Protein AF-E1QP46-F1 (afdb_monomer_lite)

Radius of gyration: 18.25 Å; chains: 1; bounding box: 38×60×44 Å

Foldseek 3Di:
DAAAEEAEDELPDPDDDLQPLALEHEYEDDDEHDPVSLVVVVVSNGQYEYEYEDADDPPPDDHPCCVSGQAYEYEYAQPDDPVVVVVQVPDPRYEYEYELNNLVVCLVPQPVVDPHDLEYEYDLWHSDPPPPDTDLARDPSSLVSLVSSLVVNHAYEYEADAQHHVDLVSNRSHNYYYYNDSVLSSVLSCCVVVVPPDQFDFLWPQPDVVLPRPGDSSVSSRGNGTDRDGDGRGD

Organism: Vulcanisaeta distributa (strain DSM 14429 / JCM 11212 / NBRC 100878 / IC-017) (NCBI:txid572478)

Structure (mmCIF, N/CA/C/O backbone):
data_AF-E1QP46-F1
#
_entry.id   AF-E1QP46-F1
#
loop_
_atom_site.group_PDB
_atom_site.id
_atom_site.type_symbol
_atom_site.label_atom_id
_atom_site.label_alt_id
_atom_site.label_comp_id
_atom_site.label_asym_id
_atom_site.label_entity_id
_atom_site.label_seq_id
_atom_site.pdbx_PDB_ins_code
_atom_site.Cartn_x
_atom_site.Cartn_y
_atom_site.Cartn_z
_atom_site.occupancy
_atom_site.B_iso_or_equiv
_atom_site.auth_seq_id
_atom_site.auth_comp_id
_atom_site.auth_asym_id
_atom_site.auth_atom_id
_atom_site.pdbx_PDB_model_num
ATOM 1 N N . MET A 1 1 ? -3.300 16.204 -7.679 1.00 68.06 1 MET A N 1
ATOM 2 C CA . MET A 1 1 ? -3.637 16.131 -6.239 1.00 68.06 1 MET A CA 1
ATOM 3 C C . MET A 1 1 ? -2.652 15.157 -5.618 1.00 68.06 1 MET A C 1
ATOM 5 O O . MET A 1 1 ? -2.448 14.117 -6.221 1.00 68.06 1 MET A O 1
ATOM 9 N N . PHE A 1 2 ? -1.986 15.503 -4.516 1.00 82.19 2 PHE A N 1
ATOM 10 C CA . PHE A 1 2 ? -1.058 14.575 -3.856 1.00 82.19 2 PHE A CA 1
ATOM 11 C C . PHE A 1 2 ? -1.832 13.448 -3.144 1.00 82.19 2 PHE A C 1
ATOM 13 O O . PHE A 1 2 ? -2.947 13.711 -2.677 1.00 82.19 2 PHE A O 1
ATOM 20 N N . PRO A 1 3 ? -1.275 12.225 -3.053 1.00 88.25 3 PRO A N 1
ATOM 21 C CA . PRO A 1 3 ? -1.879 11.144 -2.277 1.00 88.25 3 PRO A CA 1
ATOM 22 C C . PRO A 1 3 ? -2.010 11.499 -0.798 1.00 88.25 3 PRO A C 1
ATOM 24 O O . PRO A 1 3 ? -1.327 12.376 -0.280 1.00 88.25 3 PRO A O 1
ATOM 27 N N . GLU A 1 4 ? -2.871 10.773 -0.092 1.00 90.94 4 GLU A N 1
ATOM 28 C CA . GLU A 1 4 ? -2.897 10.763 1.372 1.00 90.94 4 GLU A CA 1
ATOM 29 C C . GLU A 1 4 ? -2.000 9.629 1.893 1.00 90.94 4 GLU A C 1
ATOM 31 O O . GLU A 1 4 ? -2.060 8.506 1.382 1.00 90.94 4 GLU A O 1
ATOM 36 N N . ALA A 1 5 ? -1.194 9.902 2.925 1.00 90.81 5 ALA A N 1
ATOM 37 C CA . ALA A 1 5 ? -0.447 8.853 3.614 1.00 90.81 5 ALA A CA 1
ATOM 38 C C . ALA A 1 5 ? -1.322 8.171 4.677 1.00 90.81 5 ALA A C 1
ATOM 40 O O . ALA A 1 5 ? -1.822 8.827 5.592 1.00 90.81 5 ALA A O 1
ATOM 41 N N . VAL A 1 6 ? -1.491 6.855 4.591 1.00 93.81 6 VAL A N 1
ATOM 42 C CA . VAL A 1 6 ? -2.280 6.050 5.526 1.00 93.81 6 VAL A CA 1
ATOM 43 C C . VAL A 1 6 ? -1.336 5.306 6.475 1.00 93.81 6 VAL A C 1
ATOM 45 O O . VAL A 1 6 ? -0.551 4.466 6.029 1.00 93.81 6 VAL A O 1
ATOM 48 N N . PRO A 1 7 ? -1.384 5.576 7.788 1.00 91.75 7 PRO A N 1
ATOM 49 C CA . PRO A 1 7 ? -0.574 4.838 8.744 1.00 91.75 7 PRO A CA 1
ATOM 50 C C . PRO A 1 7 ? -1.097 3.405 8.904 1.00 91.75 7 PRO A C 1
ATOM 52 O O . PRO A 1 7 ? -2.306 3.186 9.012 1.00 91.75 7 PRO A O 1
ATOM 55 N N . ILE A 1 8 ? -0.176 2.445 8.958 1.00 91.19 8 ILE A N 1
ATOM 56 C CA . ILE A 1 8 ? -0.433 1.059 9.346 1.00 91.19 8 ILE A CA 1
ATOM 57 C C . ILE A 1 8 ? -0.087 0.906 10.825 1.00 91.19 8 ILE A C 1
ATOM 59 O O . ILE A 1 8 ? 1.024 1.229 11.246 1.00 91.19 8 ILE A O 1
ATOM 63 N N . ILE A 1 9 ? -1.030 0.383 11.601 1.00 86.81 9 ILE A N 1
ATOM 64 C CA . ILE A 1 9 ? -0.798 -0.045 12.980 1.00 86.81 9 ILE A CA 1
ATOM 65 C C . ILE A 1 9 ? -0.746 -1.569 13.070 1.00 86.81 9 ILE A C 1
ATOM 67 O O . ILE A 1 9 ? -1.445 -2.278 12.343 1.00 86.81 9 ILE A O 1
ATOM 71 N N . ASP A 1 10 ? 0.073 -2.065 13.992 1.00 79.19 10 ASP A N 1
ATOM 72 C CA . ASP A 1 10 ? 0.037 -3.468 14.391 1.00 79.19 10 ASP A CA 1
ATOM 73 C C . ASP A 1 10 ? -1.232 -3.735 15.226 1.00 79.19 10 ASP A C 1
ATOM 75 O O . ASP A 1 10 ? -1.735 -2.855 15.935 1.00 79.19 10 ASP A O 1
ATOM 79 N N . GLN A 1 11 ? -1.759 -4.952 15.148 1.00 72.62 11 GLN A N 1
ATOM 80 C CA . GLN A 1 11 ? -2.897 -5.392 15.954 1.00 72.62 11 GLN A CA 1
ATOM 81 C C . GLN A 1 11 ? -2.564 -5.386 17.440 1.00 72.62 11 GLN A C 1
ATOM 83 O O . GLN A 1 11 ? -3.423 -5.098 18.270 1.00 72.62 11 GLN A O 1
ATOM 88 N N . GLU A 1 12 ? -1.313 -5.650 17.801 1.00 73.00 12 GLU A N 1
ATOM 89 C CA . GLU A 1 12 ? -0.904 -5.719 19.206 1.00 73.00 12 GLU A CA 1
ATOM 90 C C . GLU A 1 12 ? -0.745 -4.340 19.868 1.00 73.00 12 GLU A C 1
ATOM 92 O O . GLU A 1 12 ? -0.453 -4.233 21.066 1.00 73.00 12 GLU A O 1
ATOM 97 N N . VAL A 1 13 ? -0.971 -3.253 19.121 1.00 70.31 13 VAL A N 1
ATOM 98 C CA . VAL A 1 13 ? -0.850 -1.894 19.644 1.00 70.31 13 VAL A CA 1
ATOM 99 C C . VAL A 1 13 ? -1.880 -1.651 20.753 1.00 70.31 13 VAL A C 1
ATOM 101 O O . VAL A 1 13 ? -3.093 -1.583 20.543 1.00 70.31 13 VAL A O 1
ATOM 104 N N . ARG A 1 14 ? -1.375 -1.448 21.977 1.00 65.25 14 ARG A N 1
ATOM 105 C CA . ARG A 1 14 ? -2.202 -1.210 23.174 1.00 65.25 14 ARG A CA 1
ATOM 106 C C . ARG A 1 14 ? -3.004 0.090 23.104 1.00 65.25 14 ARG A C 1
ATOM 108 O O . ARG A 1 14 ? -4.084 0.157 23.695 1.00 65.25 14 ARG A O 1
ATOM 115 N N . HIS A 1 15 ? -2.489 1.099 22.400 1.00 67.38 15 HIS A N 1
ATOM 116 C CA . HIS A 1 15 ? -3.105 2.414 22.251 1.00 67.38 15 HIS A CA 1
ATOM 117 C C . HIS A 1 15 ? -3.091 2.854 20.786 1.00 67.38 15 HIS A C 1
ATOM 119 O O . HIS A 1 15 ? -2.028 3.141 20.242 1.00 67.38 15 HIS A O 1
ATOM 125 N N . VAL A 1 16 ? -4.269 2.920 20.158 1.00 69.44 16 VAL A N 1
ATOM 126 C CA . VAL A 1 16 ? -4.391 3.493 18.816 1.00 69.44 16 VAL A CA 1
ATOM 127 C C . VAL A 1 16 ? -4.248 5.010 18.950 1.00 69.44 16 VAL A C 1
ATOM 129 O O . VAL A 1 16 ? -5.076 5.616 19.633 1.00 69.44 16 VAL A O 1
ATOM 132 N N . PRO A 1 17 ? -3.216 5.626 18.351 1.00 67.44 17 PRO A N 1
ATOM 133 C CA . PRO A 1 17 ? -3.023 7.066 18.449 1.00 67.44 17 PRO A CA 1
ATOM 134 C C . PRO A 1 17 ? -4.226 7.823 17.875 1.00 67.44 17 PRO A C 1
ATOM 136 O O . PRO A 1 17 ? -4.880 7.370 16.933 1.00 67.44 17 PRO A O 1
ATOM 139 N N . ASN A 1 18 ? -4.514 9.002 18.428 1.00 70.38 18 ASN A N 1
ATOM 140 C CA . ASN A 1 18 ? -5.535 9.885 17.873 1.00 70.38 18 ASN A CA 1
ATOM 141 C C . ASN A 1 18 ? -4.995 10.591 16.617 1.00 70.38 18 ASN A C 1
ATOM 143 O O . ASN A 1 18 ? -4.362 11.641 16.694 1.00 70.38 18 ASN A O 1
ATOM 147 N N . LEU A 1 19 ? -5.215 9.984 15.452 1.00 75.19 19 LEU A N 1
ATOM 148 C CA . LEU A 1 19 ? -4.684 10.455 14.171 1.00 75.19 19 LEU A CA 1
ATOM 149 C C . LEU A 1 19 ? -5.571 11.558 13.578 1.00 75.19 19 LEU A C 1
ATOM 151 O O . LEU A 1 19 ? -6.390 11.294 12.704 1.00 75.19 19 LEU A O 1
ATOM 155 N N . VAL A 1 20 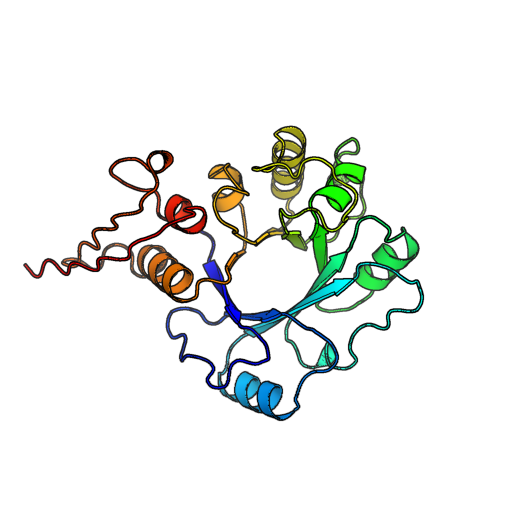? -5.458 12.795 14.053 1.00 78.88 20 VAL A N 1
ATOM 156 C CA . VAL A 1 20 ? -6.304 13.913 13.571 1.00 78.88 20 VAL A CA 1
ATOM 157 C C . VAL A 1 20 ? -6.013 14.330 12.124 1.00 78.88 20 VAL A C 1
ATOM 159 O O . VAL A 1 20 ? -6.860 14.909 11.454 1.00 78.88 20 VAL A O 1
ATOM 162 N N . PHE A 1 21 ? -4.829 13.999 11.615 1.00 76.94 21 PHE A N 1
ATOM 163 C CA . PHE A 1 21 ? -4.361 14.387 10.285 1.00 76.94 21 PHE A CA 1
ATOM 164 C C . PHE A 1 21 ? -4.910 13.513 9.146 1.00 76.94 21 PHE A C 1
ATOM 166 O O . PHE A 1 21 ? -4.727 13.847 7.974 1.00 76.94 21 PHE A O 1
ATOM 173 N N . THR A 1 22 ? -5.565 12.387 9.446 1.00 83.62 22 THR A N 1
ATOM 174 C CA . THR A 1 22 ? -6.146 11.479 8.446 1.00 83.62 22 THR A CA 1
ATOM 175 C C . THR A 1 22 ? -7.429 10.829 8.953 1.00 83.62 22 THR A C 1
ATOM 177 O O . THR A 1 22 ? -7.550 10.465 10.124 1.00 83.62 22 THR A O 1
ATOM 180 N N . ASN A 1 23 ? -8.388 10.638 8.048 1.00 86.88 23 ASN A N 1
ATOM 181 C CA . ASN A 1 23 ? -9.611 9.887 8.334 1.00 86.88 23 ASN A CA 1
ATOM 182 C C . ASN A 1 23 ? -9.478 8.396 7.996 1.00 86.88 23 ASN A C 1
ATOM 184 O O . ASN A 1 23 ? -10.452 7.665 8.156 1.00 86.88 23 ASN A O 1
ATOM 188 N N . LYS A 1 24 ? -8.297 7.946 7.552 1.00 92.19 24 LYS A N 1
ATOM 189 C CA . LYS A 1 24 ? -8.013 6.554 7.198 1.00 92.19 24 LYS A CA 1
ATOM 190 C C . LYS A 1 24 ? -7.005 5.946 8.160 1.00 92.19 24 LYS A C 1
ATOM 192 O O . LYS A 1 24 ? -6.088 6.615 8.631 1.00 92.19 24 LYS A O 1
ATOM 197 N N . LEU A 1 25 ? -7.167 4.664 8.434 1.00 91.81 25 LEU A N 1
ATOM 198 C CA . LEU A 1 25 ? -6.245 3.889 9.250 1.00 91.81 25 LEU A CA 1
ATOM 199 C C . LEU A 1 25 ? -6.153 2.484 8.678 1.00 91.81 25 LEU A C 1
ATOM 201 O O . LEU A 1 25 ? -7.177 1.860 8.411 1.00 91.81 25 LEU A O 1
ATOM 205 N N . ALA A 1 26 ? -4.937 1.981 8.520 1.00 92.38 26 ALA A N 1
ATOM 206 C CA . ALA A 1 26 ? -4.713 0.608 8.117 1.00 92.38 26 ALA A CA 1
ATOM 207 C C . ALA A 1 26 ? -4.289 -0.250 9.309 1.00 92.38 26 ALA A C 1
ATOM 209 O O . ALA A 1 26 ? -3.597 0.220 10.212 1.00 92.38 26 ALA A O 1
ATOM 210 N N . ILE A 1 27 ? -4.682 -1.518 9.301 1.00 89.81 27 ILE A N 1
ATOM 211 C CA . ILE A 1 27 ? -4.261 -2.506 10.292 1.00 89.81 27 ILE A CA 1
ATOM 212 C C . ILE A 1 27 ? -3.824 -3.777 9.580 1.00 89.81 27 ILE A C 1
ATOM 214 O O . ILE A 1 27 ? -4.564 -4.330 8.767 1.00 89.81 27 ILE A O 1
ATOM 218 N N . GLU A 1 28 ? -2.615 -4.239 9.875 1.00 87.62 28 GLU A N 1
ATOM 219 C CA . GLU A 1 28 ? -2.150 -5.526 9.364 1.00 87.62 28 GLU A CA 1
ATOM 220 C C . GLU A 1 28 ? -2.869 -6.661 10.095 1.00 87.62 28 GLU A C 1
ATOM 222 O O . GLU A 1 28 ? -3.048 -6.591 11.301 1.00 87.62 28 GLU A O 1
ATOM 227 N N . LEU A 1 29 ? -3.319 -7.690 9.384 1.00 84.31 29 LEU A N 1
ATOM 228 C CA . LEU A 1 29 ? -4.123 -8.778 9.922 1.00 84.31 29 LEU A CA 1
ATOM 229 C C . LEU A 1 29 ? -3.315 -10.068 10.017 1.00 84.31 29 LEU A C 1
ATOM 231 O O . LEU A 1 29 ? -2.942 -10.621 8.983 1.00 84.31 29 LEU A O 1
ATOM 235 N N . ARG A 1 30 ? -3.102 -10.558 11.245 1.00 75.25 30 ARG A N 1
ATOM 236 C CA . ARG A 1 30 ? -2.446 -11.836 11.548 1.00 75.25 30 ARG A CA 1
ATOM 237 C C . ARG A 1 30 ? -3.364 -12.632 12.481 1.00 75.25 30 ARG A C 1
ATOM 239 O O . ARG A 1 30 ? -3.711 -12.146 13.544 1.00 75.25 30 ARG A O 1
ATOM 246 N N . ASP A 1 31 ? -3.834 -13.796 12.042 1.00 64.88 31 ASP A N 1
ATOM 247 C CA . ASP A 1 31 ? -4.554 -14.781 12.868 1.00 64.88 31 ASP A CA 1
ATOM 248 C C . ASP A 1 31 ? -5.615 -14.237 13.846 1.00 64.88 31 ASP A C 1
ATOM 250 O O . ASP A 1 31 ? -5.430 -14.222 15.055 1.00 64.88 31 ASP A O 1
ATOM 254 N N . GLY A 1 32 ? -6.794 -13.875 13.330 1.00 65.00 32 GLY A N 1
ATOM 255 C CA . GLY A 1 32 ? -7.978 -13.602 14.154 1.00 65.00 32 GLY A CA 1
ATOM 256 C C . GLY A 1 32 ? -7.900 -12.318 14.996 1.00 65.00 32 GLY A C 1
ATOM 257 O O . GLY A 1 32 ? -7.098 -12.142 15.900 1.00 65.00 32 GLY A O 1
ATOM 258 N N . ILE A 1 33 ? -8.820 -11.389 14.755 1.00 72.00 33 ILE A N 1
ATOM 259 C CA . ILE A 1 33 ? -8.728 -10.058 15.369 1.00 72.00 33 ILE A CA 1
ATOM 260 C C . ILE A 1 33 ? -9.373 -10.035 16.748 1.00 72.00 33 ILE A C 1
ATOM 262 O O . ILE A 1 33 ? -10.554 -10.372 16.890 1.00 72.00 33 ILE A O 1
ATOM 266 N N . ASN A 1 34 ? -8.639 -9.530 17.744 1.00 73.19 34 ASN A N 1
ATOM 267 C CA . ASN A 1 34 ? -9.173 -9.290 19.082 1.00 73.19 34 ASN A CA 1
ATOM 268 C C . ASN A 1 34 ? -10.426 -8.380 19.007 1.00 73.19 34 ASN A C 1
ATOM 270 O O . ASN A 1 34 ? -10.333 -7.238 18.540 1.00 73.19 34 ASN A O 1
ATOM 274 N N . PRO A 1 35 ? -11.601 -8.824 19.498 1.00 74.31 35 PRO A N 1
ATOM 275 C CA . PRO A 1 35 ? -12.833 -8.031 19.477 1.00 74.31 35 PRO A CA 1
ATOM 276 C C . PRO A 1 35 ? -12.701 -6.644 20.126 1.00 74.31 35 PRO A C 1
ATOM 278 O O . PRO A 1 35 ? -13.385 -5.703 19.717 1.00 74.31 35 PRO A O 1
ATOM 281 N N . GLY A 1 36 ? -11.815 -6.502 21.117 1.00 77.81 36 GLY A N 1
ATOM 282 C CA . GLY A 1 36 ? -11.520 -5.230 21.773 1.00 77.81 36 GLY A CA 1
ATOM 283 C C . GLY A 1 36 ? -10.871 -4.208 20.838 1.00 77.81 36 GLY A C 1
ATOM 284 O O . GLY A 1 36 ? -11.214 -3.030 20.909 1.00 77.81 36 GLY A O 1
ATOM 285 N N . ILE A 1 37 ? -10.002 -4.650 19.922 1.00 79.31 37 ILE A N 1
ATOM 286 C CA . ILE A 1 37 ? -9.393 -3.784 18.900 1.00 79.31 37 ILE A CA 1
ATOM 287 C C . ILE A 1 37 ? -10.474 -3.262 17.962 1.00 79.31 37 ILE A C 1
ATOM 289 O O . ILE A 1 37 ? -10.563 -2.060 17.746 1.00 79.31 37 ILE A O 1
ATOM 293 N N . ILE A 1 38 ? -11.348 -4.139 17.465 1.00 75.81 38 ILE A N 1
ATOM 294 C CA . ILE A 1 38 ? -12.415 -3.744 16.534 1.00 75.81 38 ILE A CA 1
ATOM 295 C C . ILE A 1 38 ? -13.351 -2.710 17.164 1.00 75.81 38 ILE A C 1
ATOM 297 O O . ILE A 1 38 ? -13.675 -1.708 16.530 1.00 75.81 38 ILE A O 1
ATOM 301 N N . ARG A 1 39 ? -13.750 -2.909 18.428 1.00 77.06 39 ARG A N 1
ATOM 302 C CA . ARG A 1 39 ? -14.577 -1.927 19.152 1.00 77.06 39 ARG A CA 1
ATOM 303 C C . ARG A 1 39 ? -13.877 -0.573 19.277 1.00 77.06 39 ARG A C 1
ATOM 305 O O . ARG A 1 39 ? -14.515 0.455 19.077 1.00 77.06 39 ARG A O 1
ATOM 312 N N . ARG A 1 40 ? -12.574 -0.567 19.577 1.00 80.00 40 ARG A N 1
ATOM 313 C CA . ARG A 1 40 ? -11.779 0.670 19.645 1.00 80.00 40 ARG A CA 1
ATOM 314 C C . ARG A 1 40 ? -11.689 1.347 18.281 1.00 80.00 40 ARG A C 1
ATOM 316 O O . ARG A 1 40 ? -11.950 2.539 18.196 1.00 80.00 40 ARG A O 1
ATOM 323 N N . LEU A 1 41 ? -11.396 0.597 17.221 1.00 79.12 41 LEU A N 1
ATOM 324 C CA . LEU A 1 41 ? -11.327 1.123 15.856 1.00 79.12 41 LEU A CA 1
ATOM 325 C C . LEU A 1 41 ? -12.662 1.735 15.411 1.00 79.12 41 LEU A C 1
ATOM 327 O O . LEU A 1 41 ? -12.675 2.850 14.896 1.00 79.12 41 LEU A O 1
ATOM 331 N N . GLY A 1 42 ? -13.783 1.072 15.713 1.00 74.69 42 GLY A N 1
ATOM 332 C CA . GLY A 1 42 ? -15.124 1.597 15.437 1.00 74.69 42 GLY A CA 1
ATOM 333 C C . GLY A 1 42 ? -15.438 2.912 16.162 1.00 74.69 42 GLY A C 1
ATOM 334 O O . GLY A 1 42 ? -16.181 3.734 15.637 1.00 74.69 42 GLY A O 1
ATOM 335 N N . SER A 1 43 ? -14.836 3.160 17.331 1.00 79.06 43 SER A N 1
ATOM 336 C CA . SER A 1 43 ? -15.021 4.420 18.070 1.00 79.06 43 SER A CA 1
ATOM 337 C C . SER A 1 43 ? -14.263 5.614 17.477 1.00 79.06 43 SER A C 1
ATOM 339 O O . SER A 1 43 ? -14.612 6.758 17.755 1.00 79.06 43 SER A O 1
ATOM 341 N N . LEU A 1 44 ? -13.251 5.376 16.634 1.00 77.19 44 LEU A N 1
ATOM 342 C CA . LEU A 1 44 ? -12.405 6.439 16.081 1.00 77.19 44 LEU A CA 1
ATOM 343 C C . LEU A 1 44 ? -13.073 7.222 14.940 1.00 77.19 44 LEU A C 1
ATOM 345 O O . LEU A 1 44 ? -12.508 8.220 14.502 1.00 77.19 44 LEU A O 1
ATOM 349 N N . SER A 1 45 ? -14.252 6.793 14.465 1.00 83.81 45 SER A N 1
ATOM 350 C CA . SER A 1 45 ? -14.952 7.392 13.313 1.00 83.81 45 SER A CA 1
ATOM 351 C C . SER A 1 45 ? -14.049 7.534 12.076 1.00 83.81 45 SER A C 1
ATOM 353 O O . SER A 1 45 ? -14.082 8.541 11.372 1.00 83.81 45 SER A O 1
ATOM 355 N N . LYS A 1 46 ? -13.200 6.527 11.839 1.00 87.00 46 LYS A N 1
ATOM 356 C CA . LYS A 1 46 ? -12.265 6.453 10.709 1.00 87.00 46 LYS A CA 1
ATOM 357 C C . LYS A 1 46 ? -12.691 5.368 9.734 1.00 87.00 46 LYS A C 1
ATOM 359 O O . LYS A 1 46 ? -13.290 4.374 10.134 1.00 87.00 46 LYS A O 1
ATOM 364 N N . GLU A 1 47 ? -12.312 5.540 8.476 1.00 91.00 47 GLU A N 1
ATOM 365 C CA . GLU A 1 47 ? -12.284 4.445 7.516 1.00 91.00 47 GLU A CA 1
ATOM 366 C C . GLU A 1 47 ? -11.126 3.510 7.883 1.00 91.00 47 GLU A C 1
ATOM 368 O O . GLU A 1 47 ? -9.961 3.920 7.909 1.00 91.00 47 GLU A O 1
ATOM 373 N N . VAL A 1 48 ? -11.449 2.259 8.200 1.00 90.88 48 VAL A N 1
ATOM 374 C CA . VAL A 1 48 ? -10.467 1.260 8.621 1.00 90.88 48 VAL A CA 1
ATOM 375 C C . VAL A 1 48 ? -10.243 0.254 7.500 1.00 90.88 48 VAL A C 1
ATOM 377 O O . VAL A 1 48 ? -11.183 -0.405 7.047 1.00 90.88 48 VAL A O 1
ATOM 380 N N . ILE A 1 49 ? -8.984 0.121 7.092 1.00 93.50 49 ILE A N 1
ATOM 381 C CA . ILE A 1 49 ? -8.535 -0.768 6.023 1.00 93.50 49 ILE A CA 1
ATOM 382 C C . ILE A 1 49 ? -7.784 -1.948 6.647 1.00 93.50 49 ILE A C 1
ATOM 384 O O . ILE A 1 49 ? -6.739 -1.770 7.272 1.00 93.50 49 ILE A O 1
ATOM 388 N N . GLY A 1 50 ? -8.306 -3.162 6.495 1.00 91.56 50 GLY A N 1
ATOM 389 C CA . GLY A 1 50 ? -7.589 -4.373 6.903 1.00 91.56 50 GLY A CA 1
ATOM 390 C C . GLY A 1 50 ? -6.587 -4.786 5.829 1.00 91.56 50 GLY A C 1
ATOM 391 O O . GLY A 1 50 ? -6.965 -4.865 4.670 1.00 91.56 50 GLY A O 1
ATOM 392 N N . ILE A 1 51 ? -5.333 -5.062 6.173 1.00 91.44 51 ILE A N 1
ATOM 393 C CA . ILE A 1 51 ? -4.324 -5.571 5.233 1.00 91.44 51 ILE A CA 1
ATOM 394 C C . ILE A 1 51 ? -3.978 -6.996 5.641 1.00 91.44 51 ILE A C 1
ATOM 396 O O . ILE A 1 51 ? -3.423 -7.204 6.713 1.00 91.44 51 ILE A O 1
ATOM 400 N N . THR A 1 52 ? -4.278 -7.982 4.806 1.00 88.38 52 THR A N 1
ATOM 401 C CA . THR A 1 52 ? -3.946 -9.389 5.065 1.00 88.38 52 THR A CA 1
ATOM 402 C C . THR A 1 52 ? -3.060 -9.935 3.953 1.00 88.38 52 THR A C 1
ATOM 404 O O . THR A 1 52 ? -3.197 -9.530 2.800 1.00 88.38 52 THR A O 1
ATOM 407 N N . ARG A 1 53 ? -2.122 -10.818 4.303 1.00 85.44 53 ARG A N 1
ATOM 408 C CA . ARG A 1 53 ? -1.230 -11.493 3.353 1.00 85.44 53 ARG A CA 1
ATOM 409 C C . ARG A 1 53 ? -1.626 -12.959 3.247 1.00 85.44 53 ARG A C 1
ATOM 411 O O . ARG A 1 53 ? -1.880 -13.590 4.271 1.00 85.44 53 ARG A O 1
ATOM 418 N N . VAL A 1 54 ? -1.663 -13.478 2.026 1.00 81.62 54 VAL A N 1
ATOM 419 C CA . VAL A 1 54 ? -1.982 -14.877 1.721 1.00 81.62 54 VAL A CA 1
ATOM 420 C C . VAL A 1 54 ? -0.800 -15.454 0.956 1.00 81.62 54 VAL A C 1
ATOM 422 O O . VAL A 1 54 ? -0.600 -15.104 -0.206 1.00 81.62 54 VAL A O 1
ATOM 425 N N . ASN A 1 55 ? 0.004 -16.279 1.633 1.00 72.62 55 ASN A N 1
ATOM 426 C CA . ASN A 1 55 ? 1.304 -16.701 1.112 1.00 72.62 55 ASN A CA 1
ATOM 427 C C . ASN A 1 55 ? 1.328 -18.116 0.544 1.00 72.62 55 ASN A C 1
ATOM 429 O O . ASN A 1 55 ? 1.984 -18.264 -0.474 1.00 72.62 55 ASN A O 1
ATOM 433 N N . ASP A 1 56 ? 0.640 -19.095 1.144 1.00 55.62 56 ASP A N 1
ATOM 434 C CA . ASP A 1 56 ? 0.303 -20.353 0.473 1.00 55.62 56 ASP A CA 1
ATOM 435 C C . ASP A 1 56 ? -0.656 -21.251 1.274 1.00 55.62 56 ASP A C 1
ATOM 437 O O . ASP A 1 56 ? -0.988 -20.961 2.423 1.00 55.62 56 ASP A O 1
ATOM 441 N N . GLU A 1 57 ? -1.079 -22.340 0.632 1.00 50.81 57 GLU A N 1
ATOM 442 C CA . GLU A 1 57 ? -2.167 -23.280 0.898 1.00 50.81 57 GLU A CA 1
ATOM 443 C C . GLU A 1 57 ? -3.546 -22.816 0.410 1.00 50.81 57 GLU A C 1
ATOM 445 O O . GLU A 1 57 ? -4.182 -21.926 0.974 1.00 50.81 57 GLU A O 1
ATOM 450 N N . PHE A 1 58 ? -4.101 -23.566 -0.551 1.00 49.75 58 PHE A N 1
ATOM 451 C CA . PHE A 1 58 ? -5.531 -23.599 -0.904 1.00 49.75 58 PHE A CA 1
ATOM 452 C C . PHE A 1 58 ? -6.479 -23.823 0.305 1.00 49.75 58 PHE A C 1
ATOM 454 O O . PHE A 1 58 ? -7.696 -23.749 0.144 1.00 49.75 58 PHE A O 1
ATOM 461 N N . ASN A 1 59 ? -5.933 -24.060 1.505 1.00 50.12 59 ASN A N 1
ATOM 462 C CA . ASN A 1 59 ? -6.628 -24.184 2.787 1.00 50.12 59 ASN A CA 1
ATOM 463 C C . ASN A 1 59 ? -6.556 -22.940 3.695 1.00 50.12 59 ASN A C 1
ATOM 465 O O . ASN A 1 59 ? -7.225 -22.928 4.735 1.00 50.12 59 ASN A O 1
ATOM 469 N N . SER A 1 60 ? -5.792 -21.898 3.349 1.00 61.44 60 SER A N 1
ATOM 470 C CA . SER A 1 60 ? -5.701 -20.676 4.156 1.00 61.44 60 SER A CA 1
ATOM 471 C C . SER A 1 60 ? -7.012 -19.886 4.068 1.00 61.44 60 SER A C 1
ATOM 473 O O . SER A 1 60 ? -7.280 -19.134 3.138 1.00 61.44 60 SER A O 1
ATO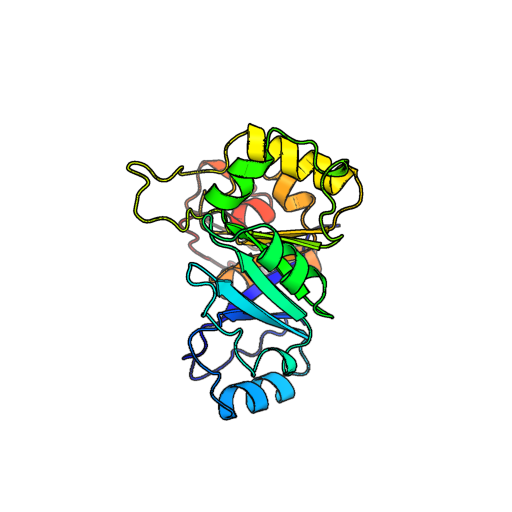M 475 N N . LYS A 1 61 ? -7.913 -20.094 5.032 1.00 67.81 61 LYS A N 1
ATOM 476 C CA . LYS A 1 61 ? -9.173 -19.345 5.084 1.00 67.81 61 LYS A CA 1
ATOM 477 C C . LYS A 1 61 ? -8.877 -17.880 5.383 1.00 67.81 61 LYS A C 1
ATOM 479 O O . LYS A 1 61 ? -8.176 -17.574 6.345 1.00 67.81 61 LYS A O 1
ATOM 484 N N . LEU A 1 62 ? -9.482 -16.979 4.607 1.00 78.56 62 LEU A N 1
ATOM 485 C CA . LEU A 1 62 ? -9.483 -15.563 4.949 1.00 78.56 62 LEU A CA 1
ATOM 486 C C . LEU A 1 62 ? -10.039 -15.370 6.369 1.00 78.56 62 LEU A C 1
ATOM 488 O O . LEU A 1 62 ? -11.003 -16.047 6.746 1.00 78.56 62 LEU A O 1
ATOM 492 N N . PRO A 1 63 ? -9.483 -14.444 7.167 1.00 74.75 63 PRO A N 1
ATOM 493 C CA . PRO A 1 63 ? -9.988 -14.202 8.508 1.00 74.75 63 PRO A CA 1
ATOM 494 C C . PRO A 1 63 ? -11.484 -13.846 8.489 1.00 74.75 63 PRO A C 1
ATOM 496 O O . PRO A 1 63 ? -11.893 -12.880 7.854 1.00 74.75 63 PRO A O 1
ATOM 499 N N . ASN A 1 64 ? -12.326 -14.537 9.265 1.00 76.25 64 ASN A N 1
ATOM 500 C CA . ASN A 1 64 ? -13.763 -14.200 9.364 1.00 76.25 64 ASN A CA 1
ATOM 501 C C . ASN A 1 64 ? -14.022 -12.745 9.815 1.00 76.25 64 ASN A C 1
ATOM 503 O O . ASN A 1 64 ? -15.120 -12.213 9.679 1.00 76.25 64 ASN A O 1
ATOM 507 N N . SER A 1 65 ? -13.008 -12.096 10.385 1.00 76.19 65 SER A N 1
ATOM 508 C CA . SER A 1 65 ? -13.016 -10.699 10.800 1.00 76.19 65 SER A CA 1
ATOM 509 C C . SER A 1 65 ? -12.944 -9.685 9.655 1.00 76.19 65 SER A C 1
ATOM 511 O O . SER A 1 65 ? -13.121 -8.502 9.935 1.00 76.19 65 SER A O 1
ATOM 513 N N . LEU A 1 66 ? -12.693 -10.103 8.408 1.00 82.69 66 LEU A N 1
ATOM 514 C CA . LEU A 1 66 ? -12.603 -9.195 7.257 1.00 82.69 66 LEU A CA 1
ATOM 515 C C . LEU A 1 66 ? -13.872 -8.347 7.059 1.00 82.69 66 LEU A C 1
ATOM 517 O O . LEU A 1 66 ? -13.778 -7.172 6.724 1.00 82.69 66 LEU A O 1
ATOM 521 N N . SER A 1 67 ? -15.049 -8.898 7.368 1.00 82.31 67 SER A N 1
ATOM 522 C CA . SER A 1 67 ? -16.346 -8.204 7.264 1.00 82.31 67 SER A CA 1
ATOM 523 C C . SER A 1 67 ? -16.508 -7.002 8.201 1.00 82.31 67 SER A C 1
ATOM 525 O O . SER A 1 67 ? -17.480 -6.259 8.093 1.00 82.31 67 SER A O 1
ATOM 527 N N . LYS A 1 68 ? -15.581 -6.813 9.143 1.00 84.56 68 LYS A N 1
ATOM 528 C CA . LYS A 1 68 ? -15.620 -5.729 10.132 1.00 84.56 68 LYS A CA 1
ATOM 529 C C . LYS A 1 68 ? -14.867 -4.476 9.670 1.00 84.56 68 LYS A C 1
ATOM 531 O O . LYS A 1 68 ? -14.844 -3.497 10.411 1.00 84.56 68 LYS A O 1
ATOM 536 N N . PHE A 1 69 ? -14.246 -4.514 8.490 1.00 88.12 69 PHE A N 1
ATOM 537 C CA . PHE A 1 69 ? -13.496 -3.406 7.898 1.00 88.12 69 PHE A CA 1
ATOM 538 C C . PHE A 1 69 ? -14.288 -2.717 6.794 1.00 88.12 69 PHE A C 1
ATOM 540 O O . PHE A 1 69 ? -15.120 -3.340 6.138 1.00 88.12 69 PHE A O 1
ATOM 547 N N . ASN A 1 70 ? -14.001 -1.433 6.566 1.00 91.06 70 ASN A N 1
ATOM 548 C CA . ASN A 1 70 ? -14.599 -0.683 5.462 1.00 91.06 70 ASN A CA 1
ATOM 549 C C . ASN A 1 70 ? -14.081 -1.185 4.112 1.00 91.06 70 ASN A C 1
ATOM 551 O O . ASN A 1 70 ? -14.861 -1.334 3.175 1.00 91.06 70 ASN A O 1
ATOM 555 N N . LYS A 1 71 ? -12.775 -1.463 4.042 1.00 91.94 71 LYS A N 1
ATOM 556 C CA . LYS A 1 71 ? -12.105 -2.108 2.911 1.00 91.94 71 LYS A CA 1
ATOM 557 C C . LYS A 1 71 ? -11.066 -3.104 3.409 1.00 91.94 71 LYS A C 1
ATOM 559 O O . LYS A 1 71 ? -10.524 -2.951 4.507 1.00 91.94 71 LYS A O 1
ATOM 564 N N . VAL A 1 72 ? -10.755 -4.100 2.589 1.00 91.88 72 VAL A N 1
ATOM 565 C CA . VAL A 1 72 ? -9.681 -5.057 2.871 1.00 91.88 72 VAL A CA 1
ATOM 566 C C . VAL A 1 72 ? -8.715 -5.113 1.700 1.00 91.88 72 VAL A C 1
ATOM 568 O O . VAL A 1 72 ? -9.128 -5.342 0.574 1.00 91.88 72 VAL A O 1
ATOM 571 N N . VAL A 1 73 ? -7.426 -4.944 1.963 1.00 93.69 73 VAL A N 1
ATOM 572 C CA . VAL A 1 73 ? -6.353 -5.285 1.032 1.00 93.69 73 VAL A CA 1
ATOM 573 C C . VAL A 1 73 ? -5.972 -6.743 1.270 1.00 93.69 73 VAL A C 1
ATOM 575 O O . VAL A 1 73 ? -5.539 -7.097 2.369 1.00 93.69 73 VAL A O 1
ATOM 578 N N . ILE A 1 74 ? -6.116 -7.580 0.246 1.00 91.31 74 ILE A N 1
ATOM 579 C CA . ILE A 1 74 ? -5.658 -8.974 0.279 1.00 91.31 74 ILE A CA 1
ATOM 580 C C . ILE A 1 74 ? -4.430 -9.075 -0.613 1.00 91.31 74 ILE A C 1
ATOM 582 O O . ILE A 1 74 ? -4.540 -9.056 -1.837 1.00 91.31 74 ILE A O 1
ATOM 586 N N . ILE A 1 75 ? -3.259 -9.143 0.013 1.00 89.44 75 ILE A N 1
ATOM 587 C CA . ILE A 1 75 ? -1.976 -9.247 -0.674 1.00 89.44 75 ILE A CA 1
ATOM 588 C C . ILE A 1 75 ? -1.736 -10.712 -1.023 1.00 89.44 75 ILE A C 1
ATOM 590 O O . ILE A 1 75 ? -1.612 -11.557 -0.134 1.00 89.44 75 ILE A O 1
ATOM 594 N N . LEU A 1 76 ? -1.669 -10.988 -2.319 1.00 85.31 76 LEU A N 1
ATOM 595 C CA . LEU A 1 76 ? -1.416 -12.307 -2.870 1.00 85.31 76 LEU A CA 1
ATOM 596 C C . LEU A 1 76 ? 0.094 -12.561 -2.935 1.00 85.31 76 LEU A C 1
ATOM 598 O O . LEU A 1 76 ? 0.868 -11.713 -3.400 1.00 85.31 76 LEU A O 1
ATOM 602 N N . GLY A 1 77 ? 0.495 -13.724 -2.431 1.00 80.88 77 GLY A N 1
ATOM 603 C CA . GLY A 1 77 ? 1.821 -14.290 -2.616 1.00 80.88 77 GLY A CA 1
ATOM 604 C C . GLY A 1 77 ? 2.010 -14.867 -4.024 1.00 80.88 77 GLY A C 1
ATOM 605 O O . GLY A 1 77 ? 1.041 -15.047 -4.769 1.00 80.88 77 GLY A O 1
ATOM 606 N N . PRO A 1 78 ? 3.259 -15.176 -4.400 1.00 76.62 78 PRO A N 1
ATOM 607 C CA . PRO A 1 78 ? 3.606 -15.605 -5.750 1.00 76.62 78 PRO A CA 1
ATOM 608 C C . PRO A 1 78 ? 2.917 -16.913 -6.126 1.00 76.62 78 PRO A C 1
ATOM 610 O O . PRO A 1 78 ? 2.526 -17.095 -7.270 1.00 76.62 78 PRO A O 1
ATOM 613 N N . GLU A 1 79 ? 2.761 -17.839 -5.195 1.00 78.25 79 GLU A N 1
ATOM 614 C CA . GLU A 1 79 ? 2.232 -19.179 -5.442 1.00 78.25 79 GLU A CA 1
ATOM 615 C C . GLU A 1 79 ? 0.692 -19.212 -5.587 1.00 78.25 79 GLU A C 1
ATOM 617 O O . GLU A 1 79 ? 0.119 -20.200 -6.056 1.00 78.25 79 GLU A O 1
ATOM 622 N N . VAL A 1 80 ? 0.018 -18.082 -5.346 1.00 77.31 80 VAL A N 1
ATOM 623 C CA . VAL A 1 80 ? -1.426 -17.932 -5.536 1.00 77.31 80 VAL A CA 1
ATOM 624 C C . VAL A 1 80 ? -1.820 -18.077 -7.018 1.00 77.31 80 VAL A C 1
ATOM 626 O O . VAL A 1 80 ? -1.405 -17.305 -7.883 1.00 77.31 80 VAL A O 1
ATOM 629 N N . GLY A 1 81 ? -2.679 -19.059 -7.315 1.00 76.50 81 GLY A N 1
ATOM 630 C CA . GLY A 1 81 ? -3.196 -19.321 -8.665 1.00 76.50 81 GLY A CA 1
ATOM 631 C C . GLY A 1 81 ? -4.409 -18.469 -9.083 1.00 76.50 81 GLY A C 1
ATOM 632 O O . GLY A 1 81 ? -5.043 -17.792 -8.273 1.00 76.50 81 GLY A O 1
ATOM 633 N N . GLU A 1 82 ? -4.805 -18.564 -10.360 1.00 78.50 82 GLU A N 1
ATOM 634 C CA . GLU A 1 82 ? -5.920 -17.787 -10.941 1.00 78.50 82 GLU A CA 1
ATOM 635 C C . GLU A 1 82 ? -7.256 -17.939 -10.197 1.00 78.50 82 GLU A C 1
ATOM 637 O O . GLU A 1 82 ? -8.029 -16.985 -10.108 1.00 78.50 82 GLU A O 1
ATOM 642 N N . SER A 1 83 ? -7.553 -19.127 -9.663 1.00 80.69 83 SER A N 1
ATOM 643 C CA . SER A 1 83 ? -8.796 -19.384 -8.921 1.00 80.69 83 SER A CA 1
ATOM 644 C C . SER A 1 83 ? -8.911 -18.518 -7.666 1.00 80.69 83 SER A C 1
ATOM 646 O O . SER A 1 83 ? -9.995 -18.032 -7.353 1.00 80.69 83 SER A O 1
ATOM 648 N N . TRP A 1 84 ? -7.795 -18.285 -6.975 1.00 81.00 84 TRP A N 1
ATOM 649 C CA . TRP A 1 84 ? -7.741 -17.418 -5.800 1.00 81.00 84 TRP A CA 1
ATOM 650 C C . TRP A 1 84 ? -7.898 -15.950 -6.168 1.00 81.00 84 TRP A C 1
ATOM 652 O O . TRP A 1 84 ? -8.648 -15.238 -5.505 1.00 81.00 84 TRP A O 1
ATOM 662 N N . LEU A 1 85 ? -7.255 -15.512 -7.253 1.00 81.25 85 LEU A N 1
ATOM 663 C CA . LEU A 1 85 ? -7.453 -14.163 -7.778 1.00 81.25 85 LEU A CA 1
ATOM 664 C C . LEU A 1 85 ? -8.936 -13.929 -8.105 1.00 81.25 85 LEU A C 1
ATOM 666 O O . LEU A 1 85 ? -9.517 -12.957 -7.633 1.00 81.25 85 LEU A O 1
ATOM 670 N N . LYS A 1 86 ? -9.581 -14.864 -8.818 1.00 83.00 86 LYS A N 1
ATOM 671 C CA . LYS A 1 86 ? -11.025 -14.804 -9.117 1.00 83.00 86 LYS A CA 1
ATOM 672 C C . LYS A 1 86 ? -11.883 -14.784 -7.851 1.00 83.00 86 LYS A C 1
ATOM 674 O O . LYS A 1 86 ? -12.838 -14.014 -7.781 1.00 83.00 86 LYS A O 1
ATOM 679 N N . TYR A 1 87 ? -11.546 -15.603 -6.855 1.00 85.88 87 TYR A N 1
ATOM 680 C CA . TYR A 1 87 ? -12.234 -15.606 -5.565 1.00 85.88 87 TYR A CA 1
ATOM 681 C C . TYR A 1 87 ? -12.133 -14.242 -4.872 1.00 85.88 87 TYR A C 1
ATOM 683 O O . TYR A 1 87 ? -13.162 -13.665 -4.526 1.00 85.88 87 TYR A O 1
ATOM 691 N N . VAL A 1 88 ? -10.929 -13.682 -4.742 1.00 86.12 88 VAL A N 1
ATOM 692 C CA . VAL A 1 88 ? -10.706 -12.370 -4.114 1.00 86.12 88 VAL A CA 1
ATOM 693 C C . VAL A 1 88 ? -11.421 -11.257 -4.876 1.00 86.12 88 VAL A C 1
ATOM 695 O O . VAL A 1 88 ? -12.079 -10.425 -4.259 1.00 86.12 88 VAL A O 1
ATOM 698 N N . MET A 1 89 ? -11.372 -11.279 -6.209 1.00 83.94 89 MET A N 1
ATOM 699 C CA . MET A 1 89 ? -12.089 -10.319 -7.053 1.00 83.94 89 MET A CA 1
ATOM 700 C C . MET A 1 89 ? -13.615 -10.381 -6.892 1.00 83.94 89 MET A C 1
ATOM 702 O O . MET A 1 89 ? -14.295 -9.401 -7.181 1.00 83.94 89 MET A O 1
ATOM 706 N N . SER A 1 90 ? -14.166 -11.515 -6.447 1.00 85.81 90 SER A N 1
ATOM 707 C CA . SER A 1 90 ? -15.604 -11.654 -6.186 1.00 85.81 90 SER A CA 1
ATOM 708 C C . SER A 1 90 ? -16.040 -11.084 -4.830 1.00 85.81 90 SER A C 1
ATOM 710 O O . SER A 1 90 ? -17.237 -10.918 -4.589 1.00 85.81 90 SER A O 1
ATOM 712 N N . LEU A 1 91 ? -15.091 -10.776 -3.939 1.00 84.81 91 LEU A N 1
ATOM 713 C CA . LEU A 1 91 ? -15.383 -10.212 -2.626 1.00 84.81 91 LEU A CA 1
ATOM 714 C C . LEU A 1 91 ? -15.669 -8.713 -2.741 1.00 84.81 91 LEU A C 1
ATOM 716 O O . LEU A 1 91 ? -14.875 -7.931 -3.259 1.00 84.81 91 LEU A O 1
ATOM 720 N N . THR A 1 92 ? -16.798 -8.284 -2.184 1.00 81.19 92 THR A N 1
ATOM 721 C CA . THR A 1 92 ? -17.144 -6.862 -2.094 1.00 81.19 92 THR A CA 1
ATOM 722 C C . THR A 1 92 ? -16.175 -6.118 -1.172 1.00 81.19 92 THR A C 1
ATOM 724 O O . THR A 1 92 ? -15.782 -6.657 -0.137 1.00 81.19 92 THR A O 1
ATOM 727 N N . ASN A 1 93 ? -15.853 -4.861 -1.495 1.00 85.75 93 ASN A N 1
ATOM 728 C CA . ASN A 1 93 ? -14.992 -3.976 -0.689 1.00 85.75 93 ASN A CA 1
ATOM 729 C C . ASN A 1 93 ? -13.561 -4.503 -0.476 1.00 85.75 93 ASN A C 1
ATOM 731 O O . ASN A 1 93 ? -12.940 -4.252 0.560 1.00 85.75 93 ASN A O 1
ATOM 735 N N . THR A 1 94 ? -13.037 -5.235 -1.457 1.00 90.25 94 THR A N 1
ATOM 736 C CA . THR A 1 94 ? -11.682 -5.788 -1.424 1.00 90.25 94 THR A CA 1
ATOM 737 C C . THR A 1 94 ? -10.803 -5.129 -2.482 1.00 90.25 94 THR A C 1
ATOM 739 O O . THR A 1 94 ? -11.236 -4.907 -3.608 1.00 90.25 94 THR A O 1
ATOM 742 N N . ILE A 1 95 ? -9.564 -4.821 -2.112 1.00 93.00 95 ILE A N 1
ATOM 743 C CA . ILE A 1 95 ? -8.500 -4.350 -2.996 1.00 93.00 95 ILE A CA 1
ATOM 744 C C . ILE A 1 95 ? -7.532 -5.518 -3.181 1.00 93.00 95 ILE A C 1
ATOM 746 O O . ILE A 1 95 ? -7.053 -6.096 -2.198 1.00 93.00 95 ILE A O 1
ATOM 750 N N . VAL A 1 96 ? -7.240 -5.869 -4.432 1.00 91.50 96 VAL A N 1
ATOM 751 C CA . VAL A 1 96 ? -6.237 -6.897 -4.729 1.00 91.50 96 VAL A CA 1
ATOM 752 C C . VAL A 1 96 ? -4.856 -6.305 -4.494 1.00 91.50 96 VAL A C 1
ATOM 754 O O . VAL A 1 96 ? -4.522 -5.251 -5.034 1.00 91.50 96 VAL A O 1
ATOM 757 N N . GLY A 1 97 ? -4.059 -6.982 -3.674 1.00 91.88 97 GLY A N 1
ATOM 758 C CA . GLY A 1 97 ? -2.671 -6.638 -3.430 1.00 91.88 97 GLY A CA 1
ATOM 759 C C . GLY A 1 97 ? -1.715 -7.612 -4.104 1.00 91.88 97 GLY A C 1
ATOM 760 O O . GLY A 1 97 ? -1.951 -8.817 -4.087 1.00 91.88 97 GLY A O 1
ATOM 761 N N . PHE A 1 98 ? -0.607 -7.107 -4.635 1.00 90.12 98 PHE A N 1
ATOM 762 C CA . PHE A 1 98 ? 0.499 -7.924 -5.117 1.00 90.12 98 PHE A CA 1
ATOM 763 C C . PHE A 1 98 ? 1.781 -7.591 -4.368 1.00 90.12 98 PHE A C 1
ATOM 765 O O . PHE A 1 98 ? 2.136 -6.427 -4.176 1.00 90.12 98 PHE A O 1
ATOM 772 N N . THR A 1 99 ? 2.487 -8.645 -3.981 1.00 89.56 99 THR A N 1
ATOM 773 C CA . THR A 1 99 ? 3.922 -8.579 -3.706 1.00 89.56 99 THR A CA 1
ATOM 774 C C . THR A 1 99 ? 4.708 -8.405 -5.009 1.00 89.56 99 THR A C 1
ATOM 776 O O . THR A 1 99 ? 4.189 -8.673 -6.100 1.00 89.56 99 THR A O 1
ATOM 779 N N . LEU A 1 100 ? 5.958 -7.945 -4.926 1.00 88.62 100 LEU A N 1
ATOM 780 C CA . LEU A 1 100 ? 6.776 -7.680 -6.114 1.00 88.62 100 LEU A CA 1
ATOM 781 C C . LEU A 1 100 ? 6.965 -8.930 -6.987 1.00 88.62 100 LEU A C 1
ATOM 783 O O . LEU A 1 100 ? 6.798 -8.876 -8.204 1.00 88.62 100 LEU A O 1
ATOM 787 N N . ASP A 1 101 ? 7.289 -10.064 -6.378 1.00 85.81 101 ASP A N 1
ATOM 788 C CA . ASP A 1 101 ? 7.447 -11.356 -7.051 1.00 85.81 101 ASP A CA 1
ATOM 789 C C . ASP A 1 101 ? 6.155 -11.848 -7.712 1.00 85.81 101 ASP A C 1
ATOM 791 O O . ASP A 1 101 ? 6.204 -12.419 -8.805 1.00 85.81 101 ASP A O 1
ATOM 795 N N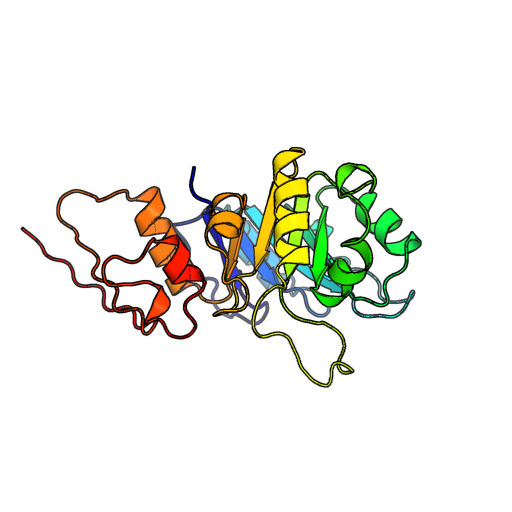 . SER A 1 102 ? 5.000 -11.561 -7.112 1.00 86.12 102 SER A N 1
ATOM 796 C CA . SER A 1 102 ? 3.700 -11.834 -7.734 1.00 86.12 102 SER A CA 1
ATOM 797 C C . SER A 1 102 ? 3.473 -10.960 -8.962 1.00 86.12 102 SER A C 1
ATOM 799 O O . SER A 1 102 ? 3.132 -11.463 -10.034 1.00 86.12 102 SER A O 1
ATOM 801 N N . LEU A 1 103 ? 3.725 -9.654 -8.841 1.00 88.19 103 LEU A N 1
ATOM 802 C CA . LEU A 1 103 ? 3.541 -8.707 -9.938 1.00 88.19 103 LEU A CA 1
ATOM 803 C C . LEU A 1 103 ? 4.472 -9.003 -11.122 1.00 88.19 103 LEU A C 1
ATOM 805 O O . LEU A 1 103 ? 4.061 -8.914 -12.280 1.00 88.19 103 LEU A O 1
ATOM 809 N N . MET A 1 104 ? 5.705 -9.433 -10.844 1.00 87.31 104 MET A N 1
ATOM 810 C CA . MET A 1 104 ? 6.696 -9.825 -11.854 1.00 87.31 104 MET A CA 1
ATOM 811 C C . MET A 1 104 ? 6.219 -10.944 -12.793 1.00 87.31 104 MET A C 1
ATOM 813 O O . MET A 1 104 ? 6.752 -11.076 -13.896 1.00 87.31 104 MET A O 1
ATOM 817 N N . ARG A 1 105 ? 5.201 -11.729 -12.420 1.00 85.00 105 ARG A N 1
ATOM 818 C CA . ARG A 1 105 ? 4.594 -12.731 -13.315 1.00 85.00 105 ARG A CA 1
ATOM 819 C C . ARG A 1 105 ? 3.748 -12.100 -14.421 1.00 85.00 105 ARG A C 1
ATOM 821 O O . ARG A 1 105 ? 3.596 -12.691 -15.489 1.00 85.00 105 ARG A O 1
ATOM 828 N N . PHE A 1 106 ? 3.243 -10.892 -14.188 1.00 84.00 106 PHE A N 1
ATOM 829 C CA . PHE A 1 106 ? 2.304 -10.203 -15.067 1.00 84.00 106 PHE A CA 1
ATOM 830 C C . PHE A 1 106 ? 2.948 -9.108 -15.922 1.00 84.00 106 PHE A C 1
ATOM 832 O O . PHE A 1 106 ? 2.349 -8.709 -16.913 1.00 84.00 106 PHE A O 1
ATOM 839 N N . VAL A 1 107 ? 4.182 -8.672 -15.627 1.00 88.31 107 VAL A N 1
ATOM 840 C CA . VAL A 1 107 ? 4.834 -7.525 -16.307 1.00 88.31 107 VAL A CA 1
ATOM 841 C C . VAL A 1 107 ? 4.979 -7.665 -17.827 1.00 88.31 107 VAL A C 1
ATOM 843 O O . VAL A 1 107 ? 5.138 -6.669 -18.525 1.00 88.31 107 VAL A O 1
ATOM 846 N N . LYS A 1 108 ? 4.937 -8.892 -18.365 1.00 88.00 108 LYS A N 1
ATOM 847 C CA . LYS A 1 108 ? 4.985 -9.144 -19.819 1.00 88.00 108 LYS A CA 1
ATOM 848 C C . LYS A 1 108 ? 3.629 -8.973 -20.513 1.00 88.00 108 LYS A C 1
ATOM 850 O O . LYS A 1 108 ? 3.576 -8.967 -21.741 1.00 88.00 108 LYS A O 1
ATOM 855 N N . ILE A 1 109 ? 2.546 -8.875 -19.750 1.00 87.44 109 ILE A N 1
ATOM 856 C CA . ILE A 1 109 ? 1.176 -8.740 -20.241 1.00 87.44 109 ILE A CA 1
ATOM 857 C C . ILE A 1 109 ? 0.728 -7.315 -19.938 1.00 87.44 109 ILE A C 1
ATOM 859 O O . ILE A 1 109 ? 0.882 -6.842 -18.817 1.00 87.44 109 ILE A O 1
ATOM 863 N N . ARG A 1 110 ? 0.160 -6.617 -20.925 1.00 85.12 110 ARG A N 1
ATOM 864 C CA . ARG A 1 110 ? -0.342 -5.256 -20.699 1.00 85.12 110 ARG A CA 1
ATOM 865 C C . ARG A 1 110 ? -1.439 -5.256 -19.626 1.00 85.12 110 ARG A C 1
ATOM 867 O O . ARG A 1 110 ? -2.317 -6.118 -19.710 1.00 85.12 110 ARG A O 1
ATOM 874 N N . PRO A 1 111 ? -1.459 -4.279 -18.700 1.00 83.19 111 PRO A N 1
ATOM 875 C CA . PRO A 1 111 ? -2.471 -4.209 -17.646 1.00 83.19 111 PRO A CA 1
ATOM 876 C C . PRO A 1 111 ? -3.901 -4.290 -18.186 1.00 83.19 111 PRO A C 1
ATOM 878 O O . PRO A 1 111 ? -4.682 -5.093 -17.703 1.00 83.19 111 PRO A O 1
ATOM 881 N N . GLY A 1 112 ? -4.215 -3.558 -19.263 1.00 78.94 112 GLY A N 1
ATOM 882 C CA . GLY A 1 112 ? -5.556 -3.557 -19.865 1.00 78.94 112 GLY A CA 1
ATOM 883 C C . GLY A 1 112 ? -5.986 -4.866 -20.547 1.00 78.94 112 GLY A C 1
ATOM 884 O O . GLY A 1 112 ? -7.142 -4.991 -20.937 1.00 78.94 112 GLY A O 1
ATOM 885 N N . LEU A 1 113 ? -5.079 -5.836 -20.723 1.00 81.88 113 LEU A N 1
ATOM 886 C CA . LEU A 1 113 ? -5.425 -7.195 -21.175 1.00 81.88 113 LEU A CA 1
ATOM 887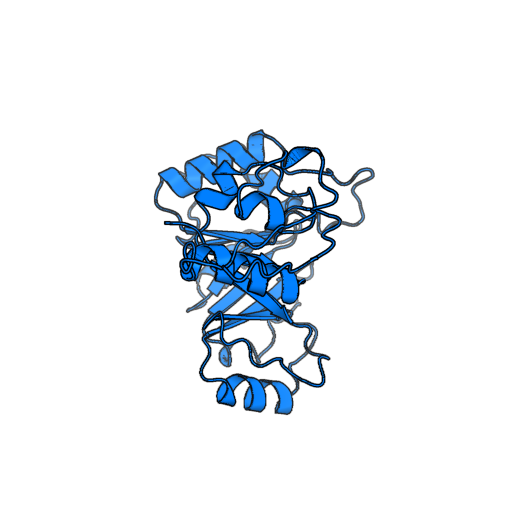 C C . LEU A 1 113 ? -5.692 -8.143 -20.004 1.00 81.88 113 LEU A C 1
ATOM 889 O O . LEU A 1 113 ? -6.241 -9.228 -20.194 1.00 81.88 113 LEU A O 1
ATOM 893 N N . LEU A 1 114 ? -5.276 -7.751 -18.806 1.00 75.62 114 LEU A N 1
ATOM 894 C CA . LEU A 1 114 ? -5.572 -8.464 -17.584 1.00 75.62 114 LEU A CA 1
ATOM 895 C C . LEU A 1 114 ? -6.893 -7.913 -17.048 1.00 75.62 114 LEU A C 1
ATOM 897 O O . LEU A 1 114 ? -7.131 -6.710 -17.035 1.00 75.62 114 LEU A O 1
ATOM 901 N N . ASN A 1 115 ? -7.772 -8.800 -16.596 1.00 75.25 115 ASN A N 1
ATOM 902 C CA . ASN A 1 115 ? -9.006 -8.397 -15.931 1.00 75.25 115 ASN A CA 1
ATOM 903 C C . ASN A 1 115 ? -8.687 -7.974 -14.486 1.00 75.25 115 ASN A C 1
ATOM 905 O O . ASN A 1 115 ? -9.070 -8.658 -13.542 1.00 75.25 115 ASN A O 1
ATOM 909 N N . ILE A 1 116 ? -7.873 -6.931 -14.315 1.00 74.94 116 ILE A N 1
ATOM 910 C CA . ILE A 1 116 ? -7.440 -6.433 -13.004 1.00 74.94 116 ILE A CA 1
ATOM 911 C C . ILE A 1 116 ? -8.537 -5.523 -12.447 1.00 74.94 116 ILE A C 1
ATOM 913 O O . ILE A 1 116 ? -9.159 -4.789 -13.216 1.00 74.94 116 ILE A O 1
ATOM 917 N N . PRO A 1 117 ? -8.800 -5.555 -11.131 1.00 79.31 117 PRO A N 1
ATOM 918 C CA . PRO A 1 117 ? -9.700 -4.598 -10.500 1.00 79.31 117 PRO A CA 1
ATOM 919 C C . PRO A 1 117 ? -9.271 -3.148 -10.723 1.00 79.31 117 PRO A C 1
ATOM 921 O O . PRO A 1 117 ? -8.100 -2.870 -10.948 1.00 79.31 117 PRO A O 1
ATOM 924 N N . ASN A 1 118 ? -10.217 -2.224 -10.547 1.00 87.31 118 ASN A N 1
ATOM 925 C CA . ASN A 1 118 ? -9.956 -0.783 -10.611 1.00 87.31 118 ASN A CA 1
ATOM 926 C C . ASN A 1 118 ? -9.071 -0.270 -9.466 1.00 87.31 118 ASN A C 1
ATOM 928 O O . ASN A 1 118 ? -8.596 0.854 -9.533 1.00 87.31 118 ASN A O 1
ATOM 932 N N . GLU A 1 119 ? -8.873 -1.052 -8.404 1.00 93.06 119 GLU A N 1
ATOM 933 C CA . GLU A 1 119 ? -8.021 -0.697 -7.271 1.00 93.06 119 GLU A CA 1
ATOM 934 C C . GLU A 1 119 ? -6.942 -1.770 -7.099 1.00 93.06 119 GLU A C 1
ATOM 936 O O . GLU A 1 119 ? -7.256 -2.958 -6.967 1.00 93.06 119 GLU A O 1
ATOM 941 N N . LEU A 1 120 ? -5.679 -1.346 -7.058 1.00 93.12 120 LEU A N 1
ATOM 942 C CA . LEU A 1 120 ? -4.521 -2.230 -6.962 1.00 93.12 120 LEU A CA 1
ATOM 943 C C . LEU A 1 120 ? -3.606 -1.788 -5.828 1.00 93.12 120 LEU A C 1
ATOM 945 O O . LEU A 1 120 ? -3.227 -0.623 -5.764 1.00 93.12 120 LEU A O 1
ATOM 949 N N . PHE A 1 121 ? -3.199 -2.720 -4.971 1.00 94.62 121 PHE A N 1
ATOM 950 C CA . PHE A 1 121 ? -2.229 -2.470 -3.910 1.00 94.62 121 PHE A CA 1
ATOM 951 C C . PHE A 1 121 ? -0.884 -3.128 -4.204 1.00 94.62 121 PHE A C 1
ATOM 953 O O . PHE A 1 121 ? -0.832 -4.305 -4.542 1.00 94.62 121 PHE A O 1
ATOM 960 N N . ILE A 1 122 ? 0.215 -2.406 -4.009 1.00 92.88 122 ILE A N 1
ATOM 961 C CA . ILE A 1 122 ? 1.570 -2.930 -4.194 1.00 92.88 122 ILE A CA 1
ATOM 962 C C . ILE A 1 122 ? 2.316 -2.959 -2.862 1.00 92.88 122 ILE A C 1
ATOM 964 O O . ILE A 1 122 ? 2.538 -1.919 -2.236 1.00 92.88 122 ILE A O 1
ATOM 968 N N . ASP A 1 123 ? 2.739 -4.159 -2.457 1.00 90.44 123 ASP A N 1
ATOM 969 C CA . ASP A 1 123 ? 3.763 -4.363 -1.431 1.00 90.44 123 ASP A CA 1
ATOM 970 C C . ASP A 1 123 ? 5.100 -4.612 -2.148 1.00 90.44 123 ASP A C 1
ATOM 972 O O . ASP A 1 123 ? 5.245 -5.627 -2.830 1.00 90.44 123 ASP A O 1
ATOM 976 N N . PRO A 1 124 ? 6.088 -3.707 -2.050 1.00 85.69 124 PRO A N 1
ATOM 977 C CA . PRO A 1 124 ? 7.303 -3.798 -2.858 1.00 85.69 124 PRO A CA 1
ATOM 978 C C . PRO A 1 124 ? 8.272 -4.902 -2.396 1.00 85.69 124 PRO A C 1
ATOM 980 O O . PRO A 1 124 ? 9.339 -5.061 -2.985 1.00 85.69 124 PRO A O 1
ATOM 983 N N . ILE A 1 125 ? 7.929 -5.660 -1.350 1.00 83.50 125 ILE A N 1
ATOM 984 C CA . ILE A 1 125 ? 8.722 -6.802 -0.882 1.00 83.50 125 ILE A CA 1
ATOM 985 C C . ILE A 1 125 ? 8.428 -8.059 -1.703 1.00 83.50 125 ILE A C 1
ATOM 987 O O . ILE A 1 125 ? 7.328 -8.243 -2.225 1.00 83.50 125 ILE A O 1
ATOM 991 N N . VAL A 1 126 ? 9.417 -8.945 -1.763 1.00 79.62 126 VAL A N 1
ATOM 992 C CA . VAL A 1 126 ? 9.259 -10.318 -2.252 1.00 79.62 126 VAL A CA 1
ATOM 993 C C . VAL A 1 126 ? 8.726 -11.170 -1.101 1.00 79.62 126 VAL A C 1
ATOM 995 O O . VAL A 1 126 ? 9.258 -11.097 0.009 1.00 79.62 126 VAL A O 1
ATOM 998 N N . SER A 1 127 ? 7.676 -11.954 -1.350 1.00 72.12 127 SER A N 1
ATOM 999 C CA . SER A 1 127 ? 7.112 -12.853 -0.336 1.00 72.12 127 SER A CA 1
ATOM 1000 C C . SER A 1 127 ? 7.902 -14.155 -0.172 1.00 72.12 127 SER A C 1
ATOM 1002 O O . SER A 1 127 ? 7.887 -14.738 0.912 1.00 72.12 127 SER A O 1
ATOM 1004 N N . GLY A 1 128 ? 8.531 -14.646 -1.243 1.00 63.81 128 GLY A N 1
ATOM 1005 C CA . GLY A 1 128 ? 9.273 -15.907 -1.230 1.00 63.81 128 GLY A CA 1
ATOM 1006 C C . GLY A 1 128 ? 10.631 -15.815 -0.522 1.00 63.81 128 GLY A C 1
ATOM 1007 O O . GLY A 1 128 ? 11.425 -14.914 -0.792 1.00 63.81 128 GLY A O 1
ATOM 1008 N N . ASN A 1 129 ? 10.934 -16.802 0.328 1.00 57.16 129 ASN A N 1
ATOM 1009 C CA . ASN A 1 129 ? 12.251 -16.956 0.965 1.00 57.16 129 ASN A CA 1
ATOM 1010 C C . ASN A 1 129 ? 13.357 -17.401 -0.019 1.00 57.16 129 ASN A C 1
ATOM 1012 O O . ASN A 1 129 ? 14.535 -17.351 0.327 1.00 57.16 129 ASN A O 1
ATOM 1016 N N . ASP A 1 130 ? 12.996 -17.800 -1.242 1.00 53.62 130 ASP A N 1
ATOM 1017 C CA . ASP A 1 130 ? 13.910 -18.405 -2.223 1.00 53.62 130 ASP A CA 1
ATOM 1018 C C . ASP A 1 130 ? 14.680 -17.394 -3.087 1.00 53.62 130 ASP A C 1
ATOM 1020 O O . ASP A 1 130 ? 15.501 -17.771 -3.929 1.00 53.62 130 ASP A O 1
ATOM 1024 N N . THR A 1 131 ? 14.460 -16.088 -2.909 1.00 55.78 131 THR A N 1
ATOM 1025 C CA . THR A 1 131 ? 15.239 -15.094 -3.653 1.00 55.78 131 THR A CA 1
ATOM 1026 C C . THR A 1 131 ? 16.605 -14.894 -3.008 1.00 55.78 131 THR A C 1
ATOM 1028 O O . THR A 1 131 ? 16.721 -14.222 -1.985 1.00 55.78 131 THR A O 1
ATOM 1031 N N . ALA A 1 132 ? 17.654 -15.405 -3.659 1.00 51.59 132 ALA A N 1
ATOM 1032 C CA . ALA A 1 132 ? 19.048 -15.200 -3.254 1.00 51.59 132 ALA A CA 1
ATOM 1033 C C . ALA A 1 132 ? 19.442 -13.709 -3.137 1.00 51.59 132 ALA A C 1
ATOM 1035 O O . ALA A 1 132 ? 20.390 -13.376 -2.430 1.00 51.59 132 ALA A O 1
ATOM 1036 N N . VAL A 1 133 ? 18.715 -12.809 -3.817 1.00 57.53 133 VAL A N 1
ATOM 1037 C CA . VAL A 1 133 ? 18.868 -11.351 -3.724 1.00 57.53 133 VAL A CA 1
ATOM 1038 C C . VAL A 1 133 ? 17.490 -10.691 -3.820 1.00 57.53 133 VAL A C 1
ATOM 1040 O O . VAL A 1 133 ? 16.829 -10.793 -4.853 1.00 57.53 133 VAL A O 1
ATOM 1043 N N . GLN A 1 134 ? 17.068 -9.982 -2.770 1.00 64.00 134 GLN A N 1
ATOM 1044 C CA . GLN A 1 134 ? 15.888 -9.117 -2.832 1.00 64.00 134 GLN A CA 1
ATOM 1045 C C . GLN A 1 134 ? 16.254 -7.792 -3.518 1.00 64.00 134 GLN A C 1
ATOM 1047 O O . GLN A 1 134 ? 17.267 -7.177 -3.164 1.00 64.00 134 GLN A O 1
ATOM 1052 N N . PRO A 1 135 ? 15.473 -7.332 -4.510 1.00 62.97 135 PRO A N 1
ATOM 1053 C CA . PRO A 1 135 ? 15.734 -6.057 -5.156 1.00 62.97 135 PRO A CA 1
ATOM 1054 C C . PRO A 1 135 ? 15.522 -4.919 -4.155 1.00 62.97 135 PRO A C 1
ATOM 1056 O O . PRO A 1 135 ? 14.498 -4.845 -3.482 1.00 62.97 135 PRO A O 1
ATOM 1059 N N . LYS A 1 136 ? 16.501 -4.011 -4.078 1.00 70.75 136 LYS A N 1
ATOM 1060 C CA . LYS A 1 136 ? 16.428 -2.828 -3.205 1.00 70.75 136 LYS A CA 1
ATOM 1061 C C . LYS A 1 136 ? 15.356 -1.829 -3.640 1.00 70.75 136 LYS A C 1
ATOM 1063 O O . LYS A 1 136 ? 14.901 -1.056 -2.817 1.00 70.75 136 LYS A O 1
ATOM 1068 N N . ALA A 1 137 ? 14.971 -1.848 -4.917 1.00 80.62 137 ALA A N 1
ATOM 1069 C CA . ALA A 1 137 ? 13.952 -0.982 -5.495 1.00 80.62 137 ALA A CA 1
ATOM 1070 C C . ALA A 1 137 ? 13.130 -1.726 -6.557 1.00 80.62 137 ALA A C 1
ATOM 1072 O O . ALA A 1 137 ? 13.623 -2.682 -7.166 1.00 80.62 137 ALA A O 1
ATOM 1073 N N . LEU A 1 138 ? 11.904 -1.259 -6.814 1.00 88.19 138 LEU A N 1
ATOM 1074 C CA . LEU A 1 138 ? 11.065 -1.772 -7.898 1.00 88.19 138 LEU A CA 1
ATOM 1075 C C . LEU A 1 138 ? 11.810 -1.713 -9.252 1.00 88.19 138 LEU A C 1
ATOM 1077 O O . LEU A 1 138 ? 12.321 -0.655 -9.630 1.00 88.19 138 LEU A O 1
ATOM 1081 N N . PRO A 1 139 ? 11.865 -2.820 -10.018 1.00 89.56 139 PRO A N 1
ATOM 1082 C CA . PRO A 1 139 ? 12.450 -2.822 -11.354 1.00 89.56 139 PRO A CA 1
ATOM 1083 C C . PRO A 1 139 ? 11.735 -1.849 -12.297 1.00 89.56 139 PRO A C 1
ATOM 1085 O O . PRO A 1 139 ? 10.516 -1.703 -12.240 1.00 89.56 139 PRO A O 1
ATOM 1088 N N . LYS A 1 140 ? 12.468 -1.259 -13.251 1.00 90.25 140 LYS A N 1
ATOM 1089 C CA . LYS A 1 140 ? 11.891 -0.325 -14.234 1.00 90.25 140 LYS A CA 1
ATOM 1090 C C . LYS A 1 140 ? 10.679 -0.908 -14.973 1.00 90.25 140 LYS A C 1
ATOM 1092 O O . LYS A 1 140 ? 9.668 -0.237 -15.086 1.00 90.25 140 LYS A O 1
ATOM 1097 N N . ALA A 1 141 ? 10.749 -2.170 -15.398 1.00 91.19 141 ALA A N 1
ATOM 1098 C CA . ALA A 1 141 ? 9.635 -2.830 -16.082 1.00 91.19 141 ALA A CA 1
ATOM 1099 C C . ALA A 1 141 ? 8.357 -2.908 -15.224 1.00 91.19 141 ALA A C 1
ATOM 1101 O O . ALA A 1 141 ? 7.258 -2.818 -15.756 1.00 91.19 141 ALA A O 1
ATOM 1102 N N . VAL A 1 142 ? 8.501 -3.054 -13.902 1.00 92.38 142 VAL A N 1
ATOM 1103 C CA . VAL A 1 142 ? 7.370 -3.034 -12.963 1.00 92.38 142 VAL A CA 1
ATOM 1104 C C . VAL A 1 142 ? 6.797 -1.629 -12.852 1.00 92.38 142 VAL A C 1
ATOM 1106 O O . VAL A 1 142 ? 5.585 -1.461 -12.893 1.00 92.38 142 VAL A O 1
ATOM 1109 N N . ILE A 1 143 ? 7.663 -0.623 -12.733 1.00 92.94 143 ILE A N 1
ATOM 1110 C CA . ILE A 1 143 ? 7.251 0.781 -12.677 1.00 92.94 143 ILE A CA 1
ATOM 1111 C C . ILE A 1 143 ? 6.473 1.158 -13.940 1.00 92.94 143 ILE A C 1
ATOM 1113 O O . ILE A 1 143 ? 5.374 1.687 -13.823 1.00 92.94 143 ILE A O 1
ATOM 1117 N N . ASP A 1 144 ? 7.019 0.861 -15.120 1.00 93.44 144 ASP A N 1
ATOM 1118 C CA . ASP A 1 144 ? 6.391 1.182 -16.405 1.00 93.44 144 ASP A CA 1
ATOM 1119 C C . ASP A 1 144 ? 5.013 0.502 -16.511 1.00 93.44 144 ASP A C 1
ATOM 1121 O O . ASP A 1 144 ? 4.023 1.144 -16.844 1.00 93.44 144 ASP A O 1
ATOM 1125 N N . TRP A 1 145 ? 4.917 -0.770 -16.108 1.00 94.62 145 TRP A N 1
ATOM 1126 C CA . TRP A 1 145 ? 3.650 -1.502 -16.073 1.00 94.62 145 TRP A CA 1
ATOM 1127 C C . TRP A 1 145 ? 2.618 -0.874 -15.118 1.00 94.62 145 TRP A C 1
ATOM 1129 O O . TRP A 1 145 ? 1.435 -0.797 -15.445 1.00 94.62 145 TRP A O 1
ATOM 1139 N N . LEU A 1 146 ? 3.046 -0.413 -13.937 1.00 94.38 146 LEU A N 1
ATOM 1140 C CA . LEU A 1 146 ? 2.153 0.235 -12.970 1.00 94.38 146 LEU A CA 1
ATOM 1141 C C . LEU A 1 146 ? 1.686 1.609 -13.453 1.00 94.38 146 LEU A C 1
ATOM 1143 O O . LEU A 1 146 ? 0.541 1.978 -13.208 1.00 94.38 146 LEU A O 1
ATOM 1147 N N . MET A 1 147 ? 2.550 2.350 -14.147 1.00 93.94 147 MET A N 1
ATOM 1148 C CA . MET A 1 147 ? 2.171 3.614 -14.775 1.00 93.94 147 MET A CA 1
ATOM 1149 C C . MET A 1 147 ? 1.148 3.385 -15.891 1.00 93.94 147 MET A C 1
ATOM 1151 O O . MET A 1 147 ? 0.117 4.049 -15.886 1.00 93.94 147 MET A O 1
ATOM 1155 N N . ASP A 1 148 ? 1.352 2.382 -16.752 1.00 93.25 148 ASP A N 1
ATOM 1156 C CA . ASP A 1 148 ? 0.372 1.990 -17.777 1.00 93.25 148 ASP A CA 1
ATOM 1157 C C . ASP A 1 148 ? -0.990 1.619 -17.155 1.00 93.25 148 ASP A C 1
ATOM 1159 O O . ASP A 1 148 ? -2.046 1.939 -17.706 1.00 93.25 148 ASP A O 1
ATOM 1163 N N . TYR A 1 149 ? -0.986 0.944 -15.998 1.00 93.56 149 TYR A N 1
ATOM 1164 C CA . TYR A 1 149 ? -2.208 0.631 -15.253 1.00 93.56 149 TYR A CA 1
ATOM 1165 C C . TYR A 1 149 ? -2.920 1.906 -14.777 1.00 93.56 149 TYR A C 1
ATOM 1167 O O . TYR A 1 149 ? -4.131 2.037 -14.980 1.00 93.56 149 TYR A O 1
ATOM 1175 N N . VAL A 1 150 ? -2.187 2.867 -14.207 1.00 93.06 150 VAL A N 1
ATOM 1176 C CA . VAL A 1 150 ? -2.776 4.146 -13.779 1.00 93.06 150 VAL A CA 1
ATOM 1177 C C . VAL A 1 150 ? -3.304 4.947 -14.970 1.00 93.06 150 VAL A C 1
ATOM 1179 O O . VAL A 1 150 ? -4.428 5.447 -14.919 1.00 93.06 150 VAL A O 1
ATOM 1182 N N . ASP A 1 151 ? -2.555 5.006 -16.071 1.00 91.06 151 ASP A N 1
ATOM 1183 C CA . ASP A 1 151 ? -2.963 5.706 -17.295 1.00 91.06 151 ASP A CA 1
ATOM 1184 C C . ASP A 1 151 ? -4.223 5.087 -17.925 1.00 91.06 151 ASP A C 1
ATOM 1186 O O . ASP A 1 151 ? -5.002 5.777 -18.585 1.00 91.06 151 ASP A O 1
ATOM 1190 N N . SER A 1 152 ? -4.476 3.798 -17.672 1.00 89.81 152 SER A N 1
ATOM 1191 C CA . SER A 1 152 ? -5.717 3.117 -18.063 1.00 89.81 152 SER A CA 1
ATOM 1192 C C . SER A 1 152 ? -6.922 3.407 -17.149 1.00 89.81 152 SER A C 1
ATOM 1194 O O . SER A 1 152 ? -8.020 2.915 -17.411 1.00 89.81 152 SER A O 1
ATOM 1196 N N . GLY A 1 153 ? -6.742 4.229 -16.110 1.00 89.12 153 GLY A N 1
ATOM 1197 C CA . GLY A 1 153 ? -7.784 4.635 -15.162 1.00 89.12 153 GLY A CA 1
ATOM 1198 C C . GLY A 1 153 ? -7.810 3.835 -13.858 1.00 89.12 153 GLY A C 1
ATOM 1199 O O . GLY A 1 153 ? -8.765 3.966 -13.094 1.00 89.12 153 GLY A O 1
ATOM 1200 N N . GLY A 1 154 ? -6.796 3.005 -13.602 1.00 91.81 154 GLY A N 1
ATOM 1201 C CA . GLY A 1 154 ? -6.677 2.243 -12.364 1.00 91.81 154 GLY A CA 1
ATOM 1202 C C . GLY A 1 154 ? -6.200 3.093 -11.182 1.00 91.81 154 GLY A C 1
ATOM 1203 O O . GLY A 1 154 ? -5.273 3.892 -11.301 1.00 91.81 154 GLY A O 1
ATOM 1204 N N . ASP A 1 155 ? -6.785 2.880 -10.006 1.00 93.75 155 ASP A N 1
ATOM 1205 C CA . ASP A 1 155 ? -6.328 3.482 -8.758 1.00 93.75 155 ASP A CA 1
ATOM 1206 C C . ASP A 1 155 ? -5.215 2.630 -8.133 1.00 93.75 155 ASP A C 1
ATOM 1208 O O . ASP A 1 155 ? -5.404 1.454 -7.802 1.00 93.75 155 ASP A O 1
ATOM 1212 N N . LEU A 1 156 ? -4.045 3.240 -7.938 1.00 94.56 156 LEU A N 1
ATOM 1213 C CA . LEU A 1 156 ? -2.867 2.584 -7.373 1.00 94.56 156 LEU A CA 1
ATOM 1214 C C . LEU A 1 156 ? -2.674 2.921 -5.889 1.00 94.56 156 LEU A C 1
ATOM 1216 O O . LEU A 1 156 ? -2.713 4.075 -5.476 1.00 94.56 156 LEU A O 1
ATOM 1220 N N . TYR A 1 157 ? -2.426 1.904 -5.079 1.00 95.19 157 TYR A N 1
ATOM 1221 C CA . TYR A 1 157 ? -2.196 1.978 -3.645 1.00 95.19 157 TYR A CA 1
ATOM 1222 C C . TYR A 1 157 ? -0.809 1.388 -3.406 1.00 95.19 157 TYR A C 1
ATOM 1224 O O . TYR A 1 157 ? -0.501 0.312 -3.913 1.00 95.19 157 TYR A O 1
ATOM 1232 N N . VAL A 1 158 ? 0.052 2.065 -2.656 1.00 93.88 158 VAL A N 1
ATOM 1233 C CA . VAL A 1 158 ? 1.446 1.615 -2.496 1.00 93.88 158 VAL A CA 1
ATOM 1234 C C . VAL A 1 158 ? 1.852 1.575 -1.039 1.00 93.88 158 VAL A C 1
ATOM 1236 O O . VAL A 1 158 ? 1.514 2.475 -0.277 1.00 93.88 158 VAL A O 1
ATOM 1239 N N . LEU A 1 159 ? 2.605 0.554 -0.646 1.00 91.88 159 LEU A N 1
ATOM 1240 C CA . LEU A 1 159 ? 3.245 0.492 0.662 1.00 91.88 159 LEU A CA 1
ATOM 1241 C C . LEU A 1 159 ? 4.664 1.058 0.582 1.00 91.88 159 LEU A C 1
ATOM 1243 O O . LEU A 1 159 ? 5.548 0.467 -0.031 1.00 91.88 159 LEU A O 1
ATOM 1247 N N . ALA A 1 160 ? 4.893 2.194 1.233 1.00 87.12 160 ALA A N 1
ATOM 1248 C CA . ALA A 1 160 ? 6.208 2.807 1.331 1.00 87.12 160 ALA A CA 1
ATOM 1249 C C . ALA A 1 160 ? 7.077 2.081 2.373 1.00 87.12 160 ALA A C 1
ATOM 1251 O O . ALA A 1 160 ? 6.738 2.023 3.562 1.00 87.12 160 ALA A O 1
ATOM 1252 N N . ARG A 1 161 ? 8.220 1.543 1.926 1.00 79.62 161 ARG A N 1
ATOM 1253 C CA . ARG A 1 161 ? 9.233 0.887 2.771 1.00 79.62 161 ARG A CA 1
ATOM 1254 C C . ARG A 1 161 ? 10.635 1.357 2.383 1.00 79.62 161 ARG A C 1
ATOM 1256 O O . ARG A 1 161 ? 11.249 0.757 1.505 1.00 79.62 161 ARG A O 1
ATOM 1263 N N . GLY A 1 162 ? 11.135 2.421 3.010 1.00 74.12 162 GLY A N 1
ATOM 1264 C CA . GLY A 1 162 ? 12.449 2.977 2.662 1.00 74.12 162 GLY A CA 1
ATOM 1265 C C . GLY A 1 162 ? 12.584 3.237 1.155 1.00 74.12 162 GLY A C 1
ATOM 1266 O O . GLY A 1 162 ? 11.629 3.687 0.521 1.00 74.12 162 GLY A O 1
ATOM 1267 N N . ASP A 1 163 ? 13.730 2.878 0.577 1.00 71.75 163 ASP A N 1
ATOM 1268 C CA . ASP A 1 163 ? 14.087 3.095 -0.833 1.00 71.75 163 ASP A CA 1
ATOM 1269 C C . ASP A 1 163 ? 13.464 2.090 -1.825 1.00 71.75 163 ASP A C 1
ATOM 1271 O O . ASP A 1 163 ? 13.726 2.165 -3.028 1.00 71.75 163 ASP A O 1
ATOM 1275 N N . SER A 1 164 ? 12.581 1.199 -1.353 1.00 73.94 164 SER A N 1
ATOM 1276 C CA . SER A 1 164 ? 11.919 0.178 -2.185 1.00 73.94 164 SER A CA 1
ATOM 1277 C C . SER A 1 164 ? 11.110 0.744 -3.354 1.00 73.94 164 SER A C 1
ATOM 1279 O O . SER A 1 164 ? 10.981 0.094 -4.393 1.00 73.94 164 SER A O 1
ATOM 1281 N N . ILE A 1 165 ? 10.609 1.974 -3.225 1.00 79.88 165 ILE A N 1
ATOM 1282 C CA . ILE A 1 165 ? 9.963 2.716 -4.308 1.00 79.88 165 ILE A CA 1
ATOM 1283 C C . ILE A 1 165 ? 10.780 3.980 -4.561 1.00 79.88 165 ILE A C 1
ATOM 1285 O O . ILE A 1 165 ? 10.563 5.014 -3.944 1.00 79.88 165 ILE A O 1
ATOM 1289 N N . ASN A 1 166 ? 11.718 3.920 -5.500 1.00 76.31 166 ASN A N 1
ATOM 1290 C CA . ASN A 1 166 ? 12.580 5.055 -5.846 1.00 76.31 166 ASN A CA 1
ATOM 1291 C C . ASN A 1 166 ? 12.013 5.940 -6.975 1.00 76.31 166 ASN A C 1
ATOM 1293 O O . ASN A 1 166 ? 12.726 6.777 -7.528 1.00 76.31 166 ASN A O 1
ATOM 1297 N N . ASN A 1 167 ? 10.736 5.766 -7.330 1.00 82.38 167 ASN A N 1
ATOM 1298 C CA . ASN A 1 167 ? 10.077 6.521 -8.388 1.00 82.38 167 ASN A CA 1
ATOM 1299 C C . ASN A 1 167 ? 9.018 7.469 -7.811 1.00 82.38 167 ASN A C 1
ATOM 1301 O O . ASN A 1 167 ? 7.913 7.057 -7.463 1.00 82.38 167 ASN A O 1
ATOM 1305 N N . ILE A 1 168 ? 9.354 8.760 -7.750 1.00 82.62 168 ILE A N 1
ATOM 1306 C CA . ILE A 1 168 ? 8.451 9.799 -7.237 1.00 82.62 168 ILE A CA 1
ATOM 1307 C C . ILE A 1 168 ? 7.192 9.924 -8.104 1.00 82.62 168 ILE A C 1
ATOM 1309 O O . ILE A 1 168 ? 6.119 10.162 -7.556 1.00 82.62 168 ILE A O 1
ATOM 1313 N N . ASN A 1 169 ? 7.284 9.729 -9.425 1.00 85.50 169 ASN A N 1
ATOM 1314 C CA . ASN A 1 169 ? 6.117 9.808 -10.308 1.00 85.50 169 ASN A CA 1
ATOM 1315 C C . ASN A 1 169 ? 5.085 8.734 -9.957 1.00 85.50 169 ASN A C 1
ATOM 1317 O O . ASN A 1 169 ? 3.906 9.061 -9.861 1.00 85.50 169 ASN A O 1
ATOM 1321 N N . LEU A 1 170 ? 5.519 7.503 -9.681 1.00 88.06 170 LEU A N 1
ATOM 1322 C CA . LEU A 1 170 ? 4.633 6.425 -9.241 1.00 88.06 170 LEU A CA 1
ATOM 1323 C C . LEU A 1 170 ? 3.895 6.801 -7.946 1.00 88.06 170 LEU A C 1
ATOM 1325 O O . LEU A 1 170 ? 2.685 6.611 -7.833 1.00 88.06 170 LEU A O 1
ATOM 1329 N N . LEU A 1 171 ? 4.609 7.406 -6.990 1.00 87.81 171 LEU A N 1
ATOM 1330 C CA . LEU A 1 171 ? 4.003 7.905 -5.755 1.00 87.81 171 LEU A CA 1
ATOM 1331 C C . LEU A 1 171 ? 3.011 9.040 -6.030 1.00 87.81 171 LEU A C 1
ATOM 1333 O O . LEU A 1 171 ? 1.926 9.029 -5.465 1.00 87.81 171 LEU A O 1
ATOM 1337 N N . MET A 1 172 ? 3.335 9.993 -6.914 1.00 86.88 172 MET A N 1
ATOM 1338 C CA . MET A 1 172 ? 2.427 11.098 -7.269 1.00 86.88 172 MET A CA 1
ATOM 1339 C C . MET A 1 172 ? 1.096 10.607 -7.842 1.00 86.88 172 MET A C 1
ATOM 1341 O O . MET A 1 172 ? 0.066 11.232 -7.606 1.00 86.88 172 MET A O 1
ATOM 1345 N N . HIS A 1 173 ? 1.144 9.517 -8.607 1.00 90.00 173 HIS A N 1
ATOM 1346 C CA . HIS A 1 173 ? -0.004 8.916 -9.284 1.00 90.00 173 HIS A CA 1
ATOM 1347 C C . HIS A 1 173 ? -0.730 7.878 -8.417 1.00 90.00 173 HIS A C 1
ATOM 1349 O O . HIS A 1 173 ? -1.776 7.366 -8.806 1.00 90.00 173 HIS A O 1
ATOM 1355 N N . SER A 1 174 ? -0.209 7.585 -7.223 1.00 91.38 174 SER A N 1
ATOM 1356 C CA . SER A 1 174 ? -0.895 6.732 -6.260 1.00 91.38 174 SER A CA 1
ATOM 1357 C C . SER A 1 174 ? -2.092 7.468 -5.652 1.00 91.38 174 SER A C 1
ATOM 1359 O O . SER A 1 174 ? -2.048 8.669 -5.388 1.00 91.38 174 SER A O 1
ATOM 1361 N N . ARG A 1 175 ? -3.166 6.733 -5.372 1.00 92.25 175 ARG A N 1
ATOM 1362 C CA . ARG A 1 175 ? -4.342 7.206 -4.642 1.00 92.25 175 ARG A CA 1
ATOM 1363 C C . ARG A 1 175 ? -4.050 7.334 -3.149 1.00 92.25 175 ARG A C 1
ATOM 1365 O O . ARG A 1 175 ? -4.394 8.346 -2.538 1.00 92.25 175 ARG A O 1
ATOM 1372 N N . LEU A 1 176 ? -3.418 6.311 -2.575 1.00 93.56 176 LEU A N 1
ATOM 1373 C CA . LEU A 1 176 ? -3.030 6.234 -1.166 1.00 93.56 176 LEU A CA 1
ATOM 1374 C C . LEU A 1 176 ? -1.617 5.662 -1.036 1.00 93.56 176 LEU A C 1
ATOM 1376 O O . LEU A 1 176 ? -1.250 4.728 -1.753 1.00 93.56 176 LEU A O 1
ATOM 1380 N N . ILE A 1 177 ? -0.854 6.188 -0.078 1.00 93.75 177 ILE A N 1
ATOM 1381 C CA . ILE A 1 177 ? 0.467 5.661 0.284 1.00 93.75 177 ILE A CA 1
ATOM 1382 C C . ILE A 1 177 ? 0.415 5.139 1.716 1.00 93.75 177 ILE A C 1
ATOM 1384 O O . ILE A 1 177 ? 0.187 5.893 2.651 1.00 93.75 177 ILE A O 1
ATOM 1388 N N . PHE A 1 178 ? 0.643 3.853 1.916 1.00 93.56 178 PHE A N 1
ATOM 1389 C CA . PHE A 1 178 ? 0.637 3.217 3.223 1.00 93.56 178 PHE A CA 1
ATOM 1390 C C . PHE A 1 178 ? 2.037 3.237 3.831 1.00 93.56 178 PHE A C 1
ATOM 1392 O O . PHE A 1 178 ? 3.028 3.103 3.118 1.00 93.56 178 PHE A O 1
ATOM 1399 N N . THR A 1 179 ? 2.143 3.386 5.150 1.00 90.00 179 THR A N 1
ATOM 1400 C CA . THR A 1 179 ? 3.437 3.336 5.850 1.00 90.00 179 THR A CA 1
ATOM 1401 C C . THR A 1 179 ? 3.281 2.864 7.290 1.00 90.00 179 THR A C 1
ATOM 1403 O O . THR A 1 179 ? 2.309 3.202 7.960 1.00 90.00 179 THR A O 1
ATOM 1406 N N . TYR A 1 180 ? 4.259 2.114 7.797 1.00 87.06 180 TYR A N 1
ATOM 1407 C CA . TYR A 1 180 ? 4.317 1.718 9.210 1.00 87.06 180 TYR A CA 1
ATOM 1408 C C . TYR A 1 180 ? 4.801 2.851 10.131 1.00 87.06 180 TYR A C 1
ATOM 1410 O O . TYR A 1 180 ? 4.654 2.768 11.351 1.00 87.06 180 TYR A O 1
ATOM 1418 N N . ASN A 1 181 ? 5.378 3.926 9.580 1.00 84.69 181 ASN A N 1
ATOM 1419 C CA . ASN A 1 181 ? 5.848 5.056 10.374 1.00 84.69 181 ASN A CA 1
ATOM 1420 C C . ASN A 1 181 ? 4.745 6.117 10.508 1.00 84.69 181 ASN A C 1
ATOM 1422 O O . ASN A 1 181 ? 4.554 6.971 9.644 1.00 84.69 181 ASN A O 1
ATOM 1426 N N . ILE A 1 182 ? 4.031 6.077 11.634 1.00 84.88 182 ILE A N 1
ATOM 1427 C CA . ILE A 1 182 ? 2.909 6.983 11.923 1.00 84.88 182 ILE A CA 1
ATOM 1428 C C . ILE A 1 182 ? 3.344 8.453 11.921 1.00 84.88 182 ILE A C 1
ATOM 1430 O O . ILE A 1 182 ? 2.648 9.290 11.351 1.00 84.88 182 ILE A O 1
ATOM 1434 N N . LYS A 1 183 ? 4.505 8.768 12.514 1.00 79.75 183 LYS A N 1
ATOM 1435 C CA . LYS A 1 183 ? 5.033 10.143 12.563 1.00 79.75 183 LYS A CA 1
ATOM 1436 C C . LYS A 1 183 ? 5.347 10.669 11.163 1.00 79.75 183 LYS A C 1
ATOM 1438 O O . LYS A 1 183 ? 5.145 11.846 10.880 1.00 79.75 183 LYS A O 1
ATOM 1443 N N . LEU A 1 184 ? 5.818 9.789 10.282 1.00 80.62 184 LEU A N 1
ATOM 1444 C CA . LEU A 1 184 ? 6.093 10.127 8.892 1.00 80.62 184 LEU A CA 1
ATOM 1445 C C . LEU A 1 184 ? 4.801 10.383 8.104 1.00 80.62 184 LEU A C 1
ATOM 1447 O O . LEU A 1 184 ? 4.725 11.371 7.376 1.00 80.62 184 LEU A O 1
ATOM 1451 N N . ALA A 1 185 ? 3.770 9.552 8.296 1.00 86.94 185 ALA A N 1
ATOM 1452 C CA . ALA A 1 185 ? 2.446 9.783 7.713 1.00 86.94 185 ALA A CA 1
ATOM 1453 C C . ALA A 1 185 ? 1.826 11.105 8.195 1.00 86.94 185 ALA A C 1
ATOM 1455 O O . ALA A 1 185 ? 1.231 11.838 7.404 1.00 86.94 185 ALA A O 1
ATOM 1456 N N . GLU A 1 186 ? 1.976 11.421 9.483 1.00 83.38 186 GLU A N 1
ATOM 1457 C CA . GLU A 1 186 ? 1.519 12.679 10.077 1.00 83.38 186 GLU A CA 1
ATOM 1458 C C . GLU A 1 186 ? 2.210 13.884 9.450 1.00 83.38 186 GLU A C 1
ATOM 1460 O O . GLU A 1 186 ? 1.530 14.801 8.980 1.00 83.38 186 GLU A O 1
ATOM 1465 N N . LEU A 1 187 ? 3.547 13.872 9.407 1.00 78.81 187 LEU A N 1
ATOM 1466 C CA . LEU A 1 187 ? 4.322 14.955 8.814 1.00 78.81 187 LEU A CA 1
ATOM 1467 C C . LEU A 1 187 ? 3.924 15.161 7.351 1.00 78.81 187 LEU A C 1
ATOM 1469 O O . LEU A 1 187 ? 3.604 16.280 6.954 1.00 78.81 187 LEU A O 1
ATOM 1473 N N . TYR A 1 188 ? 3.907 14.084 6.565 1.00 83.06 188 TYR A N 1
ATOM 1474 C CA . TYR A 1 188 ? 3.563 14.146 5.151 1.00 83.06 188 TYR A CA 1
ATOM 1475 C C . TYR A 1 188 ? 2.174 14.754 4.929 1.00 83.06 188 TYR A C 1
ATOM 1477 O O . TYR A 1 188 ? 2.028 15.730 4.192 1.00 83.06 188 TYR A O 1
ATOM 1485 N N . ASN A 1 189 ? 1.154 14.223 5.609 1.00 86.00 189 ASN A N 1
ATOM 1486 C CA . ASN A 1 189 ? -0.208 14.729 5.466 1.00 86.00 189 ASN A CA 1
ATOM 1487 C C . ASN A 1 189 ? -0.333 16.170 5.958 1.00 86.00 189 ASN A C 1
ATOM 1489 O O . ASN A 1 189 ? -1.099 16.932 5.380 1.00 86.00 189 ASN A O 1
ATOM 1493 N N . SER A 1 190 ? 0.421 16.559 6.987 1.00 77.75 190 SER A N 1
ATOM 1494 C CA . SER A 1 190 ? 0.449 17.943 7.469 1.00 77.75 190 SER A CA 1
ATOM 1495 C C . SER A 1 190 ? 1.056 18.890 6.436 1.00 77.75 190 SER A C 1
ATOM 1497 O O . SER A 1 190 ? 0.528 19.979 6.242 1.00 77.75 190 SER A O 1
ATOM 1499 N N . ILE A 1 191 ? 2.106 18.476 5.721 1.00 75.38 191 ILE A N 1
ATOM 1500 C CA . ILE A 1 191 ? 2.697 19.273 4.636 1.00 75.38 191 ILE A CA 1
ATOM 1501 C C . ILE A 1 191 ? 1.711 19.410 3.465 1.00 75.38 191 ILE A C 1
ATOM 1503 O O . ILE A 1 191 ? 1.487 20.515 2.973 1.00 75.38 191 ILE A O 1
ATOM 1507 N N . ILE A 1 192 ? 1.090 18.304 3.039 1.00 76.69 192 ILE A N 1
ATOM 1508 C CA . ILE A 1 192 ? 0.176 18.286 1.885 1.00 76.69 192 ILE A CA 1
ATOM 1509 C C . ILE A 1 192 ? -1.161 18.986 2.175 1.00 76.69 192 ILE A C 1
ATOM 1511 O O . ILE A 1 192 ? -1.647 19.738 1.333 1.00 76.69 192 ILE A O 1
ATOM 1515 N N . LYS A 1 193 ? -1.771 18.743 3.343 1.00 73.00 193 LYS A N 1
ATOM 1516 C CA . LYS A 1 193 ? -3.080 19.312 3.728 1.00 73.00 193 LYS A CA 1
ATOM 1517 C C . LYS A 1 193 ? -2.959 20.694 4.357 1.00 73.00 193 LYS A C 1
ATOM 1519 O O . LYS A 1 193 ? -3.866 21.504 4.211 1.00 73.00 193 LYS A O 1
ATOM 1524 N N . GLY A 1 194 ? -1.869 20.943 5.079 1.00 59.28 194 GLY A N 1
ATOM 1525 C CA . GLY A 1 194 ? -1.615 22.206 5.762 1.00 59.28 194 GLY A CA 1
ATOM 1526 C C . GLY A 1 194 ? -1.036 23.288 4.860 1.00 59.28 194 GLY A C 1
ATOM 1527 O O . GLY A 1 194 ? -0.974 24.415 5.319 1.00 59.28 194 GLY A O 1
ATOM 1528 N N . GLY A 1 195 ? -0.618 22.960 3.629 1.00 48.75 195 GLY A N 1
ATOM 1529 C CA . GLY A 1 195 ? -0.154 23.890 2.594 1.00 48.75 195 GLY A CA 1
ATOM 1530 C C . GLY A 1 195 ? 0.425 25.192 3.134 1.00 48.75 195 GLY A C 1
ATOM 1531 O O . GLY A 1 195 ? -0.309 26.164 3.159 1.00 48.75 195 GLY A O 1
ATOM 1532 N N . PHE A 1 196 ? 1.690 25.202 3.582 1.00 48.34 196 PHE A N 1
ATOM 1533 C CA . PHE A 1 196 ? 2.355 26.402 4.116 1.00 48.34 196 PHE A CA 1
ATOM 1534 C C . PHE A 1 196 ? 1.390 27.302 4.909 1.00 48.34 196 PHE A C 1
ATOM 1536 O O . PHE A 1 196 ? 1.091 28.413 4.473 1.00 48.34 196 PHE A O 1
ATOM 1543 N N . ILE A 1 197 ? 0.865 26.834 6.051 1.00 43.38 197 ILE A N 1
ATOM 1544 C CA . ILE A 1 197 ? 0.212 27.753 6.991 1.00 43.38 197 ILE A CA 1
ATOM 1545 C C . ILE A 1 197 ? 1.242 28.855 7.248 1.00 43.38 197 ILE A C 1
ATOM 1547 O O . ILE A 1 197 ? 2.344 28.579 7.731 1.00 43.38 197 ILE A O 1
ATOM 1551 N N . SER A 1 198 ? 0.929 30.063 6.784 1.00 43.50 198 SER A N 1
ATOM 1552 C CA . SER A 1 198 ? 1.827 31.212 6.769 1.00 43.50 198 SER A CA 1
ATOM 1553 C C . SER A 1 198 ? 2.467 31.372 8.146 1.00 43.50 198 SER A C 1
ATOM 1555 O O . SER A 1 198 ? 1.750 31.596 9.120 1.00 43.50 198 SER A O 1
ATOM 1557 N N . GLY A 1 199 ? 3.789 31.204 8.223 1.00 42.94 199 GLY A N 1
ATOM 1558 C CA . GLY A 1 199 ? 4.548 31.334 9.469 1.00 42.94 199 GLY A CA 1
ATOM 1559 C C . GLY A 1 199 ? 4.951 30.025 10.155 1.00 42.94 199 GLY A C 1
ATOM 1560 O O . GLY A 1 199 ? 5.300 30.050 11.323 1.00 42.94 199 GLY A O 1
ATOM 1561 N N . THR A 1 200 ? 4.903 28.857 9.503 1.00 46.41 200 THR A N 1
ATOM 1562 C CA . THR A 1 200 ? 5.593 27.659 10.026 1.00 46.41 200 THR A CA 1
ATOM 1563 C C . THR A 1 200 ? 6.382 26.970 8.920 1.00 46.41 200 THR A C 1
ATOM 1565 O O . THR A 1 200 ? 5.845 26.169 8.153 1.00 46.41 200 THR A O 1
ATOM 1568 N N . LYS A 1 201 ? 7.684 27.264 8.835 1.00 50.62 201 LYS A N 1
ATOM 1569 C CA . LYS A 1 201 ? 8.604 26.458 8.025 1.00 50.62 201 LYS A CA 1
ATOM 1570 C C . LYS A 1 201 ? 8.947 25.197 8.797 1.00 50.62 201 LYS A C 1
ATOM 1572 O O . LYS A 1 201 ? 9.649 25.266 9.794 1.00 50.62 201 LYS A O 1
ATOM 1577 N N . ILE A 1 202 ? 8.472 24.049 8.326 1.00 50.94 202 ILE A N 1
ATOM 1578 C CA . ILE A 1 202 ? 8.957 22.765 8.823 1.00 50.94 202 ILE A CA 1
ATOM 1579 C C . ILE A 1 202 ? 10.263 22.471 8.083 1.00 50.94 202 ILE A C 1
ATOM 1581 O O . ILE A 1 202 ? 10.236 22.089 6.911 1.00 50.94 202 ILE A O 1
ATOM 1585 N N . SER A 1 203 ? 11.404 22.673 8.742 1.00 52.06 203 SER A N 1
ATOM 1586 C CA . SER A 1 203 ? 12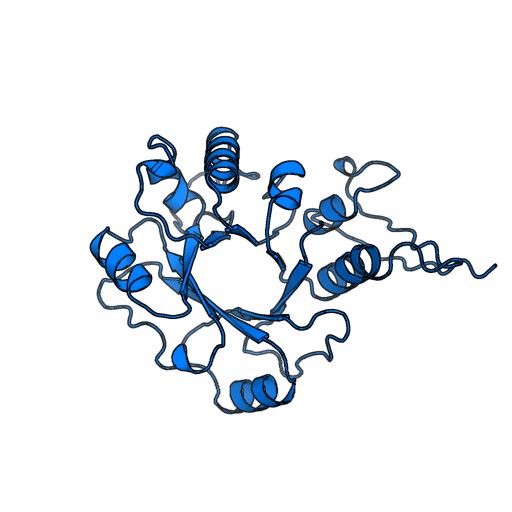.667 22.114 8.263 1.00 52.06 203 SER A CA 1
ATOM 1587 C C . SER A 1 203 ? 12.610 20.595 8.456 1.00 52.06 203 SER A C 1
ATOM 1589 O O . SER A 1 203 ? 12.149 20.096 9.476 1.00 52.06 203 SER A O 1
ATOM 1591 N N . VAL A 1 204 ? 12.982 19.821 7.438 1.00 54.72 204 VAL A N 1
ATOM 1592 C CA . VAL A 1 204 ? 13.045 18.357 7.544 1.00 54.72 204 VAL A CA 1
ATOM 1593 C C . VAL A 1 204 ? 14.457 17.944 7.195 1.00 54.72 204 VAL A C 1
ATOM 1595 O O . VAL A 1 204 ? 14.862 18.041 6.037 1.00 54.72 204 VAL A O 1
ATOM 1598 N N . LYS A 1 205 ? 15.210 17.465 8.187 1.00 56.41 205 LYS A N 1
ATOM 1599 C CA . LYS A 1 205 ? 16.513 16.848 7.945 1.00 56.41 205 LYS A CA 1
ATOM 1600 C C . LYS A 1 205 ? 16.316 15.356 7.701 1.00 56.41 205 LYS A C 1
ATOM 1602 O O . LYS A 1 205 ? 16.522 14.514 8.566 1.00 56.41 205 LYS A O 1
ATOM 1607 N N . ALA A 1 206 ? 15.873 15.030 6.495 1.00 55.66 206 ALA A N 1
ATOM 1608 C CA . ALA A 1 206 ? 15.898 13.655 6.027 1.00 55.66 206 ALA A CA 1
ATOM 1609 C C . ALA A 1 206 ? 17.367 13.249 5.817 1.00 55.66 206 ALA A C 1
ATOM 1611 O O . ALA A 1 206 ? 18.095 13.955 5.121 1.00 55.66 206 ALA A O 1
ATOM 1612 N N . GLY A 1 207 ? 17.812 12.121 6.379 1.00 55.25 207 GLY A N 1
ATOM 1613 C CA . GLY A 1 207 ? 19.137 11.542 6.106 1.00 55.25 207 GLY A CA 1
ATOM 1614 C C . GLY A 1 207 ? 19.210 10.908 4.713 1.00 55.25 207 GLY A C 1
ATOM 1615 O O . GLY A 1 207 ? 19.747 9.816 4.553 1.00 55.25 207 GLY A O 1
ATOM 1616 N N . CYS A 1 208 ? 18.577 11.547 3.729 1.00 61.84 208 CYS A N 1
ATOM 1617 C CA . CYS A 1 208 ? 18.331 11.029 2.396 1.00 61.84 208 CYS A CA 1
ATOM 1618 C C . CYS A 1 208 ? 18.938 11.970 1.371 1.00 61.84 208 CYS A C 1
ATOM 1620 O O . CYS A 1 208 ? 18.281 12.889 0.883 1.00 61.84 208 CYS A O 1
ATOM 1622 N N . ASP A 1 209 ? 20.194 11.691 1.028 1.00 56.50 209 ASP A N 1
ATOM 1623 C CA . ASP A 1 209 ? 20.990 12.468 0.073 1.00 56.50 209 ASP A CA 1
ATOM 1624 C C . ASP A 1 209 ? 20.289 12.622 -1.291 1.00 56.50 209 ASP A C 1
ATOM 1626 O O . ASP A 1 209 ? 20.478 13.613 -1.992 1.00 56.50 209 ASP A O 1
ATOM 1630 N N . PHE A 1 210 ? 19.413 11.676 -1.653 1.00 63.12 210 PHE A N 1
ATOM 1631 C CA . PHE A 1 210 ? 18.651 11.692 -2.904 1.00 63.12 210 PHE A CA 1
ATOM 1632 C C . PHE A 1 210 ? 17.411 12.603 -2.889 1.00 63.12 210 PHE A C 1
ATOM 1634 O O . PHE A 1 210 ? 16.879 12.904 -3.956 1.00 63.12 210 PHE A O 1
ATOM 1641 N N . CYS A 1 211 ? 16.940 13.056 -1.720 1.00 62.88 211 CYS A N 1
ATOM 1642 C CA . CYS A 1 211 ? 15.808 13.987 -1.640 1.00 62.88 211 CYS A CA 1
ATOM 1643 C C . CYS A 1 211 ? 16.208 15.448 -1.88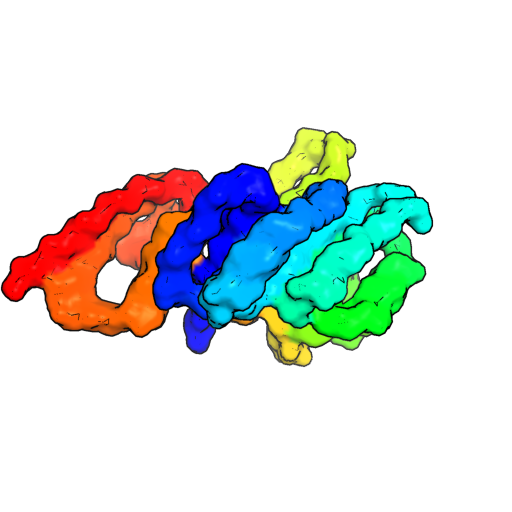9 1.00 62.88 211 CYS A C 1
ATOM 1645 O O . CYS A 1 211 ? 15.333 16.289 -2.101 1.00 62.88 211 CYS A O 1
ATOM 1647 N N . GLY A 1 212 ? 17.511 15.746 -1.911 1.00 57.84 212 GLY A N 1
ATOM 1648 C CA . GLY A 1 212 ? 18.041 17.091 -2.120 1.00 57.84 212 GLY A CA 1
ATOM 1649 C C . GLY A 1 212 ? 17.722 18.070 -0.981 1.00 57.84 212 GLY A C 1
ATOM 1650 O O . GLY A 1 212 ? 17.095 17.731 0.019 1.00 57.84 212 GLY A O 1
ATOM 1651 N N . ASN A 1 213 ? 18.158 19.322 -1.147 1.00 55.44 213 ASN A N 1
ATOM 1652 C CA . ASN A 1 213 ? 18.066 20.365 -0.112 1.00 55.44 213 ASN A CA 1
ATOM 1653 C C . ASN A 1 213 ? 16.652 20.957 0.066 1.00 55.44 213 ASN A C 1
ATOM 1655 O O . ASN A 1 213 ? 16.390 21.658 1.039 1.00 55.44 213 ASN A O 1
ATOM 1659 N N . SER A 1 214 ? 15.735 20.701 -0.867 1.00 59.44 214 SER A N 1
ATOM 1660 C CA . SER A 1 214 ? 14.317 21.073 -0.769 1.00 59.44 214 SER A CA 1
ATOM 1661 C C . SER A 1 214 ? 13.481 19.832 -1.072 1.00 59.44 214 SER A C 1
ATOM 1663 O O . SER A 1 214 ? 13.056 19.646 -2.215 1.00 59.44 214 SER A O 1
ATOM 1665 N N . PRO A 1 215 ? 13.317 18.931 -0.088 1.00 62.88 215 PRO A N 1
ATOM 1666 C CA . PRO A 1 215 ? 12.745 17.621 -0.333 1.00 62.88 215 PRO A CA 1
ATOM 1667 C C . PRO A 1 215 ? 11.296 17.757 -0.791 1.00 62.88 215 PRO A C 1
ATOM 1669 O O . PRO A 1 215 ? 10.458 18.338 -0.099 1.00 62.88 215 PRO A O 1
ATOM 1672 N N . ASN A 1 216 ? 10.987 17.181 -1.956 1.00 69.62 216 ASN A N 1
ATOM 1673 C CA . ASN A 1 216 ? 9.603 16.919 -2.337 1.00 69.62 216 ASN A CA 1
ATOM 1674 C C . ASN A 1 216 ? 8.942 16.155 -1.170 1.00 69.62 216 ASN A C 1
ATOM 1676 O O . ASN A 1 216 ? 9.529 15.165 -0.720 1.00 69.62 216 ASN A O 1
ATOM 1680 N N . PRO A 1 217 ? 7.752 16.555 -0.680 1.00 71.25 217 PRO A N 1
ATOM 1681 C CA . PRO A 1 217 ? 7.103 15.882 0.446 1.00 71.25 217 PRO A CA 1
ATOM 1682 C C . PRO A 1 217 ? 6.965 14.368 0.241 1.00 71.25 217 PRO A C 1
ATOM 1684 O O . PRO A 1 217 ? 7.092 13.601 1.190 1.00 71.25 217 PRO A O 1
ATOM 1687 N N . LEU A 1 218 ? 6.783 13.919 -1.005 1.00 76.69 218 LEU A N 1
ATOM 1688 C CA . LEU A 1 218 ? 6.729 12.496 -1.353 1.00 76.69 218 LEU A CA 1
ATOM 1689 C C . LEU A 1 218 ? 8.057 11.767 -1.145 1.00 76.69 218 LEU A C 1
ATOM 1691 O O . LEU A 1 218 ? 8.052 10.588 -0.810 1.00 76.69 218 LEU A O 1
ATOM 1695 N N . CYS A 1 219 ? 9.185 12.459 -1.305 1.00 77.19 219 CYS A N 1
ATOM 1696 C CA . CYS A 1 219 ? 10.504 11.881 -1.070 1.00 77.19 219 CYS A CA 1
ATOM 1697 C C . CYS A 1 219 ? 10.707 11.511 0.406 1.00 77.19 219 CYS A C 1
ATOM 1699 O O . CYS A 1 219 ? 11.382 10.534 0.717 1.00 77.19 219 CYS A O 1
ATOM 1701 N N . LEU A 1 220 ? 10.049 12.231 1.324 1.00 76.75 220 LEU A N 1
ATOM 1702 C CA . LEU A 1 220 ? 10.089 11.913 2.752 1.00 76.75 220 LEU A CA 1
ATOM 1703 C C . LEU A 1 220 ? 9.513 10.522 3.042 1.00 76.75 220 LEU A C 1
ATOM 1705 O O . LEU A 1 220 ? 10.050 9.811 3.885 1.00 76.75 220 LEU A O 1
ATOM 1709 N N . LEU A 1 221 ? 8.456 10.112 2.329 1.00 78.44 221 LEU A N 1
ATOM 1710 C CA . LEU A 1 221 ? 7.784 8.823 2.543 1.00 78.44 221 LEU A CA 1
ATOM 1711 C C . LEU A 1 221 ? 8.670 7.615 2.203 1.00 78.44 221 LEU A C 1
ATOM 1713 O O . LEU A 1 221 ? 8.459 6.538 2.756 1.00 78.44 221 LEU A O 1
ATOM 1717 N N . ILE A 1 222 ? 9.652 7.799 1.321 1.00 76.06 222 ILE A N 1
ATOM 1718 C CA . ILE A 1 222 ? 10.581 6.754 0.857 1.00 76.06 222 ILE A CA 1
ATOM 1719 C C . ILE A 1 222 ? 11.976 6.894 1.464 1.00 76.06 222 ILE A C 1
ATOM 1721 O O . ILE A 1 222 ? 12.925 6.223 1.066 1.00 76.06 222 ILE A O 1
ATOM 1725 N N . CYS A 1 223 ? 12.127 7.782 2.439 1.00 74.00 223 CYS A N 1
ATOM 1726 C CA . CYS A 1 223 ? 13.398 7.986 3.094 1.00 74.00 223 CYS A CA 1
ATOM 1727 C C . CYS A 1 223 ? 13.623 6.894 4.162 1.00 74.00 223 CYS A C 1
ATOM 1729 O O . CYS A 1 223 ? 12.810 6.782 5.084 1.00 74.00 223 CYS A O 1
ATOM 1731 N N . PRO A 1 224 ? 14.692 6.072 4.073 1.00 63.16 224 PRO A N 1
ATOM 1732 C CA . PRO A 1 224 ? 14.959 5.012 5.049 1.00 63.16 224 PRO A CA 1
ATOM 1733 C C . PRO A 1 224 ? 15.224 5.533 6.468 1.00 63.16 224 PRO A C 1
ATOM 1735 O O . PRO A 1 224 ? 14.798 4.895 7.426 1.00 63.16 224 PRO A O 1
ATOM 1738 N N . ASN A 1 225 ? 15.876 6.695 6.604 1.00 64.19 225 ASN A N 1
ATOM 1739 C CA . ASN A 1 225 ? 16.194 7.324 7.888 1.00 64.19 225 ASN A CA 1
ATOM 1740 C C . ASN A 1 225 ? 15.717 8.781 7.897 1.00 64.19 225 ASN A C 1
ATOM 1742 O O . ASN A 1 225 ? 16.344 9.659 7.300 1.00 64.19 225 ASN A O 1
ATOM 1746 N N . VAL A 1 226 ? 14.608 9.046 8.587 1.00 61.28 226 VAL A N 1
ATOM 1747 C CA . VAL A 1 226 ? 14.071 10.402 8.750 1.00 61.28 226 VAL A CA 1
ATOM 1748 C C . VAL A 1 226 ? 14.251 10.844 10.197 1.00 61.28 226 VAL A C 1
ATOM 1750 O O . VAL A 1 226 ? 13.500 10.408 11.070 1.00 61.28 226 VAL A O 1
ATOM 1753 N N . ASP A 1 227 ? 15.199 11.753 10.434 1.00 57.31 227 ASP A N 1
ATOM 1754 C CA . ASP A 1 227 ? 15.274 12.499 11.688 1.00 57.31 227 ASP A CA 1
ATOM 1755 C C . ASP A 1 227 ? 14.349 13.714 11.594 1.00 57.31 227 ASP A C 1
ATOM 1757 O O . ASP A 1 227 ? 14.596 14.706 10.904 1.00 57.31 227 ASP A O 1
ATOM 1761 N N . LEU A 1 228 ? 13.216 13.610 12.280 1.00 55.44 228 LEU A N 1
ATOM 1762 C CA . LEU A 1 228 ? 12.199 14.651 12.305 1.00 55.44 228 LEU A CA 1
ATOM 1763 C C . LEU A 1 228 ? 12.607 15.745 13.296 1.00 55.44 228 LEU A C 1
ATOM 1765 O O . LEU A 1 228 ? 12.274 15.668 14.479 1.00 55.44 228 LEU A O 1
ATOM 1769 N N . ILE A 1 229 ? 13.297 16.778 12.818 1.00 53.53 229 ILE A N 1
ATOM 1770 C CA . ILE A 1 229 ? 13.528 18.004 13.589 1.00 53.53 229 ILE A CA 1
ATOM 1771 C C . ILE A 1 229 ? 12.456 19.009 13.186 1.00 53.53 229 ILE A C 1
ATOM 1773 O O . ILE A 1 229 ? 12.575 19.671 12.169 1.00 53.53 229 ILE A O 1
ATOM 1777 N N . LYS A 1 230 ? 11.372 19.101 13.958 1.00 49.53 230 LYS A N 1
ATOM 1778 C CA . LYS A 1 230 ? 10.357 20.133 13.731 1.00 49.53 230 LYS A CA 1
ATOM 1779 C C . LYS A 1 230 ? 10.865 21.450 14.311 1.00 49.53 230 LYS A C 1
ATOM 1781 O O . LYS A 1 230 ? 10.659 21.711 15.494 1.00 49.53 230 LYS A O 1
ATOM 1786 N N . GLU A 1 231 ? 11.511 22.271 13.498 1.00 46.28 231 GLU A N 1
ATOM 1787 C CA . GLU A 1 231 ? 11.710 23.675 13.857 1.00 46.28 231 GLU A CA 1
ATOM 1788 C C . GLU A 1 231 ? 10.441 24.445 13.504 1.00 46.28 231 GLU A C 1
ATOM 1790 O O . GLU A 1 231 ? 9.820 24.225 12.466 1.00 46.28 231 GLU A O 1
ATOM 1795 N N . ILE A 1 232 ? 9.999 25.288 14.427 1.00 43.53 232 ILE A N 1
ATOM 1796 C CA . ILE A 1 232 ? 8.902 26.222 14.212 1.00 43.53 232 ILE A CA 1
ATOM 1797 C C . ILE A 1 232 ? 9.581 27.587 14.195 1.00 43.53 232 ILE A C 1
ATOM 1799 O O . ILE A 1 232 ? 9.882 28.131 15.255 1.00 43.53 232 ILE A O 1
ATOM 1803 N N . GLU A 1 233 ? 9.885 28.111 13.008 1.00 40.34 233 GLU A N 1
ATOM 1804 C CA . GLU A 1 233 ? 10.170 29.543 12.879 1.00 40.34 233 GLU A CA 1
ATOM 1805 C C . GLU A 1 233 ? 8.853 30.281 13.105 1.00 40.34 233 GLU A C 1
ATOM 1807 O O . GLU A 1 233 ? 7.959 30.201 12.267 1.00 40.34 233 GLU A O 1
ATOM 1812 N N . VAL A 1 234 ? 8.722 30.930 14.261 1.00 35.47 234 VAL A N 1
ATOM 1813 C CA . VAL A 1 234 ? 7.651 31.889 14.539 1.00 35.47 234 VAL A CA 1
ATOM 1814 C C . VAL A 1 234 ? 8.183 33.255 14.107 1.00 35.47 234 VAL A C 1
ATOM 1816 O O . VAL A 1 234 ? 9.155 33.724 14.698 1.00 35.47 234 VAL A O 1
ATOM 1819 N N . GLU A 1 235 ? 7.599 33.848 13.062 1.00 37.56 235 GLU A N 1
ATOM 1820 C CA . GLU A 1 235 ? 7.785 35.278 12.746 1.00 37.56 235 GLU A CA 1
ATOM 1821 C C . GLU A 1 235 ? 6.949 36.156 13.684 1.00 37.56 235 GLU A C 1
ATOM 1823 O O . GLU A 1 235 ? 5.772 35.802 13.939 1.00 37.56 235 GLU A O 1
#

Sequence (235 aa):
MFPEAVPIIDQEVRHVPNLVFTNKLAIELRDGINPGIIRRLGSLSKEVIGITRVNDEFNSKLPNSLSKFNKVVIILGPEVGESWLKYVMSLTNTIVGFTLDSLMRFVKIRPGLLNIPNELFIDPIVSGNDTAVQPKALPKAVIDWLMDYVDSGGDLYVLARGDSINNINLLMHSRLIFTYNIKLAELYNSIIKGGFISGTKISVKAGCDFCGNSPNPLCLLICPNVDLIKEIEVE

Secondary structure (DSSP, 8-state):
-PPEEEEEE-TT-SS----TT-SEEEEEE-SS--HHHHHHHHHTT-EEEEEEEE-S-TT-PPPGGGGGSSEEEEEEPTT--HHHHHHHHTSTTEEEEEEHHHHTTTTTS-GGGS---SEEEEE-S---TT-SS--SS--HHHHHHHHHHHHTTPEEEEE--GGG---HHHHHTEEEEEES-HHHHHHHHHHHHH---TT-----EES-GGG-SS--HHHHHT-SSEE--------

pLDDT: mean 77.65, std 14.12, range [35.47, 95.19]